Protein AF-A0A503WZD2-F1 (afdb_monomer)

Nearest PDB structures (foldseek):
  7dwm-assembly1_B  TM=3.932E-01  e=2.940E-08  Hapunavirus VP882
  1je8-assembly2_E  TM=9.373E-01  e=2.896E-03  Escherichia coli
  3p7n-assembly2_B  TM=3.553E-01  e=4.711E-08  Erythrobacter litoralis HTCC2594
  1zlj-assembly2_C  TM=8.946E-01  e=1.124E-02  Mycobacterium tuberculosis
  5hev-assembly1_A  TM=8.074E-01  e=4.923E-03  Enterococcus faecium SD3B-2

Radius of gyration: 29.2 Å; Cα contacts (8 Å, |Δi|>4): 354; chains: 1; bounding box: 70×40×90 Å

Solvent-accessible surface area (backbone atoms only — not comparable to full-atom values): 14811 Å² total; per-residue (Å²): 96,78,93,73,46,42,73,47,74,51,73,46,83,47,44,77,63,98,87,50,76,40,71,49,77,51,72,38,46,68,92,50,83,78,89,46,71,70,57,50,51,53,47,62,67,45,48,64,56,54,25,49,50,53,52,51,51,48,54,51,50,53,34,50,53,50,29,52,53,51,50,53,56,48,47,70,39,81,52,18,36,35,31,18,30,71,86,36,35,61,77,45,59,27,61,47,29,47,52,24,38,75,70,54,42,52,32,28,67,60,95,56,21,68,41,56,89,45,49,75,53,84,65,48,64,58,52,41,43,48,50,27,54,64,50,84,79,77,68,69,80,61,49,49,76,42,66,35,36,35,93,90,62,52,52,28,41,32,37,36,30,49,59,77,58,85,80,78,40,72,56,49,67,85,66,50,30,32,38,37,38,40,41,57,68,78,53,77,82,76,55,62,83,53,54,62,30,67,77,40,68,45,50,79,68,35,46,55,52,50,54,42,48,58,73,65,51,49,62,69,52,48,12,60,77,69,74,49,54,53,67,58,47,51,55,38,50,52,51,46,24,64,53,67,76,40,89,46,73,69,46,52,42,48,51,56,53,68,72,67,51,90,113

Secondary structure (DSSP, 8-state):
-GGGTEEEEEEEEEEESSS-EEEEEEEEETTSPPP-HHHHHHHHHHHHHHHHHHHHHHHHHHHHHHHHHHHHHHHT-SSEEEEE-TTSBEEEE-HHHHHHHHHTSS-EEETTEEE-TTBSSTTHHHHHHHHHHH-SSSS-S-PEEEEEE-TT--EEEEEEEE---TTT-TTS-TT--EEEEEEESSS-----TTHHHHHS---HHHHHHHHHHHTT--HHHHHHHHTS-HHHHHHHHHHHHHHHT--SHHHHHHHHHHHHS--

pLDDT: mean 78.03, std 13.63, range [36.12, 95.81]

Foldseek 3Di:
DVVVQFDDKDKAFQDDDPPDTDIDMDTDGPVDDYDDVVNVVVCVVCNVVSSVVVVVVVLVVVLVVVLVVVLVVQLPDLWWKFFAFLVQATPDTHPNVVVCQVVPWCWHADVRGIDGPFFPDPCVVNVQSNVLLPCQDPPPQFFDWGWGATPVGFIKIKGKHFPYDPPVCSNPDSSGGIMIIMDTPLPQLPPVLCPCCVQLVQDPVLSLLLSVLLNVDDLVVSCVVVVHDSVVSVVSVVSNCVSVVHDDSVVSNVVSVVVSDDD

Sequence (263 aa):
MRPLGLVDQVGILLARDRTMVGNLGLGRHESAPPLTERDMDGLRLLAPHLRRAVTISRILEGTAAAAATFEAALDATRSAVVLLTQDMTILHANAAARTMLSNGDPISSVRGKLALPRELVPNRLQAAVQAAARAEQELGRRGIGIAAKSRDGTALAIQVMPLENRSLRGGLDRRAVVAVFIGDVAAPLEMPADAMRLLYELTPAEQRVFELVVGGEKTADIARTLGVAPSTVRSHLLKVFEKTGRHTRGDLVKLSREITLPG

Structure (mmCIF, N/CA/C/O backbone):
data_AF-A0A503WZD2-F1
#
_entry.id   AF-A0A503WZD2-F1
#
loop_
_atom_site.group_PDB
_atom_site.id
_atom_site.type_symbol
_atom_site.label_atom_id
_atom_site.label_alt_id
_atom_site.label_comp_id
_atom_site.label_asym_id
_atom_site.label_entity_id
_atom_site.label_seq_id
_atom_site.pdbx_PDB_ins_code
_atom_site.Cartn_x
_atom_site.Cartn_y
_atom_site.Cartn_z
_atom_site.occupancy
_atom_site.B_iso_or_equiv
_atom_site.auth_seq_id
_atom_site.auth_comp_id
_atom_site.auth_asym_id
_atom_site.auth_atom_id
_atom_site.pdbx_PDB_model_num
ATOM 1 N N . MET A 1 1 ? 43.606 -7.359 -30.676 1.00 51.09 1 MET A N 1
ATOM 2 C CA . MET A 1 1 ? 42.887 -8.038 -31.779 1.00 51.09 1 MET A CA 1
ATOM 3 C C . MET A 1 1 ? 43.668 -9.199 -32.396 1.00 51.09 1 MET A C 1
ATOM 5 O O . MET A 1 1 ? 43.057 -10.233 -32.605 1.00 51.09 1 MET A O 1
ATOM 9 N N . ARG A 1 2 ? 44.997 -9.113 -32.583 1.00 46.56 2 ARG A N 1
ATOM 10 C CA . ARG A 1 2 ? 45.819 -10.248 -33.066 1.00 46.56 2 ARG A CA 1
ATOM 11 C C . ARG A 1 2 ? 45.771 -11.567 -32.258 1.00 46.56 2 ARG A C 1
ATOM 13 O O . ARG A 1 2 ? 45.942 -12.598 -32.887 1.00 46.56 2 ARG A O 1
ATOM 20 N N . PRO A 1 3 ? 45.492 -11.605 -30.937 1.00 61.75 3 PRO A N 1
ATOM 21 C CA . PRO A 1 3 ? 45.384 -12.884 -30.220 1.00 61.75 3 PRO A CA 1
ATOM 22 C C . PRO A 1 3 ? 44.117 -13.699 -30.542 1.00 61.75 3 PRO A C 1
ATOM 24 O O . PRO A 1 3 ? 44.030 -14.848 -30.136 1.00 61.75 3 PRO A O 1
ATOM 27 N N . LEU A 1 4 ? 43.125 -13.104 -31.223 1.00 68.62 4 LEU A N 1
ATOM 28 C CA . LEU A 1 4 ? 41.811 -13.709 -31.510 1.00 68.62 4 LEU A CA 1
ATOM 29 C C . LEU A 1 4 ? 41.576 -13.954 -33.015 1.00 68.62 4 LEU A C 1
ATOM 31 O O . LEU A 1 4 ? 40.455 -14.264 -33.407 1.00 68.62 4 LEU A O 1
ATOM 35 N N . GLY A 1 5 ? 42.591 -13.738 -33.863 1.00 79.12 5 GLY A N 1
ATOM 36 C CA . GLY A 1 5 ? 42.473 -13.883 -35.322 1.00 79.12 5 GLY A CA 1
ATOM 37 C C . GLY A 1 5 ? 41.518 -12.887 -35.997 1.00 79.12 5 GLY A C 1
ATOM 38 O O . GLY A 1 5 ? 41.128 -13.099 -37.138 1.00 79.12 5 GLY A O 1
ATOM 39 N N . LEU A 1 6 ? 41.096 -11.812 -35.315 1.00 79.44 6 LEU A N 1
ATOM 40 C CA . LEU A 1 6 ? 40.186 -10.800 -35.868 1.00 79.44 6 LEU A CA 1
ATOM 41 C C . LEU A 1 6 ? 40.955 -9.762 -36.699 1.00 79.44 6 LEU A C 1
ATOM 43 O O . LEU A 1 6 ? 41.838 -9.087 -36.159 1.00 79.44 6 LEU A O 1
ATOM 47 N N . VAL A 1 7 ? 40.597 -9.624 -37.979 1.00 81.81 7 VAL A N 1
ATOM 48 C CA . VAL A 1 7 ? 41.272 -8.738 -38.952 1.00 81.81 7 VAL A CA 1
ATOM 49 C C . VAL A 1 7 ? 40.452 -7.513 -39.338 1.00 81.81 7 VAL A C 1
ATOM 51 O O . VAL A 1 7 ? 41.045 -6.466 -39.564 1.00 81.81 7 VAL A O 1
ATOM 54 N N . ASP A 1 8 ? 39.120 -7.613 -39.309 1.00 79.94 8 ASP A N 1
ATOM 55 C CA . ASP A 1 8 ? 38.197 -6.499 -39.557 1.00 79.94 8 ASP A CA 1
ATOM 56 C C . ASP A 1 8 ? 37.117 -6.431 -38.475 1.00 79.94 8 ASP A C 1
ATOM 58 O O . ASP A 1 8 ? 36.720 -7.450 -37.902 1.00 79.94 8 ASP A O 1
ATOM 62 N N . GLN A 1 9 ? 36.598 -5.233 -38.205 1.00 84.00 9 GLN A N 1
ATOM 63 C CA . GLN A 1 9 ? 35.501 -5.034 -37.261 1.00 84.00 9 GLN A CA 1
ATOM 64 C C . GLN A 1 9 ? 34.588 -3.890 -37.699 1.00 84.00 9 GLN A C 1
ATOM 66 O O . GLN A 1 9 ? 35.050 -2.838 -38.136 1.00 84.00 9 GLN A O 1
ATOM 71 N N . VAL A 1 10 ? 33.286 -4.067 -37.489 1.00 82.62 10 VAL A N 1
ATOM 72 C CA . VAL A 1 10 ? 32.280 -3.008 -37.601 1.00 82.62 10 VAL A CA 1
ATOM 73 C C . VAL A 1 10 ? 31.519 -2.872 -36.288 1.00 82.62 10 VAL A C 1
ATOM 75 O O . VAL A 1 10 ? 31.215 -3.858 -35.616 1.00 82.62 10 VAL A O 1
ATOM 78 N N . GLY A 1 11 ? 31.233 -1.631 -35.902 1.00 80.44 11 GLY A N 1
ATOM 79 C CA . GLY A 1 11 ? 30.502 -1.303 -34.685 1.00 80.44 11 GLY A CA 1
ATOM 80 C C . GLY A 1 11 ? 29.232 -0.522 -34.990 1.00 80.44 11 GLY A C 1
ATOM 81 O O . GLY A 1 11 ? 29.266 0.472 -35.713 1.00 80.44 11 GLY A O 1
ATOM 82 N N . ILE A 1 12 ? 28.116 -0.929 -34.391 1.00 80.62 12 ILE A N 1
ATOM 83 C CA . ILE A 1 12 ? 26.873 -0.161 -34.386 1.00 80.62 12 ILE A CA 1
ATOM 84 C C . ILE A 1 12 ? 26.675 0.400 -32.983 1.00 80.62 12 ILE A C 1
ATOM 86 O O . ILE A 1 12 ? 26.510 -0.344 -32.016 1.00 80.62 12 ILE A O 1
ATOM 90 N N . LEU A 1 13 ? 26.645 1.727 -32.864 1.00 78.75 13 LEU A N 1
ATOM 91 C CA . LEU A 1 13 ? 26.201 2.371 -31.632 1.00 78.75 13 LEU A CA 1
ATOM 92 C C . LEU A 1 13 ? 24.684 2.182 -31.495 1.00 78.75 13 LEU A C 1
ATOM 94 O O . LEU A 1 13 ? 23.920 2.695 -32.323 1.00 78.75 13 LEU A O 1
ATOM 98 N N . LEU A 1 14 ? 24.265 1.443 -30.467 1.00 77.81 14 LEU A N 1
ATOM 99 C CA . LEU A 1 14 ? 22.866 1.102 -30.202 1.00 77.81 14 LEU A CA 1
ATOM 100 C C . LEU A 1 14 ? 22.216 2.053 -29.196 1.00 77.81 14 LEU A C 1
ATOM 102 O O . LEU A 1 14 ? 21.049 2.396 -29.355 1.00 77.81 14 LEU A O 1
ATOM 106 N N . ALA A 1 15 ? 22.968 2.511 -28.194 1.00 70.88 15 ALA A N 1
ATOM 107 C CA . ALA A 1 15 ? 22.494 3.484 -27.216 1.00 70.88 15 ALA A CA 1
ATOM 108 C C . ALA A 1 15 ? 23.652 4.314 -26.647 1.00 70.88 15 ALA A C 1
ATOM 110 O O . ALA A 1 15 ? 24.753 3.803 -26.452 1.00 70.88 15 ALA A O 1
ATOM 111 N N . ARG A 1 16 ? 23.392 5.589 -26.352 1.00 76.69 16 ARG A N 1
ATOM 112 C CA . ARG A 1 16 ? 24.299 6.466 -25.606 1.00 76.69 16 ARG A CA 1
ATOM 113 C C . ARG A 1 16 ? 23.485 7.500 -24.844 1.00 76.69 16 ARG A C 1
ATOM 115 O O . ARG A 1 16 ? 22.767 8.281 -25.460 1.00 76.69 16 ARG A O 1
ATOM 122 N N . ASP A 1 17 ? 23.637 7.530 -23.533 1.00 70.62 17 ASP A N 1
ATOM 123 C CA . ASP A 1 17 ? 23.080 8.567 -22.666 1.00 70.62 17 ASP A CA 1
ATOM 124 C C . ASP A 1 17 ? 24.020 8.840 -21.481 1.00 70.62 17 ASP A C 1
ATOM 126 O O . ASP A 1 17 ? 25.201 8.489 -21.520 1.00 70.62 17 ASP A O 1
ATOM 130 N N . ARG A 1 18 ? 23.514 9.530 -20.450 1.00 65.38 18 ARG A N 1
ATOM 131 C CA . ARG A 1 18 ? 24.287 9.900 -19.258 1.00 65.38 18 ARG A CA 1
ATOM 132 C C . ARG A 1 18 ? 24.664 8.709 -18.370 1.00 65.38 18 ARG A C 1
ATOM 134 O O . ARG A 1 18 ? 25.567 8.868 -17.558 1.00 65.38 18 ARG A O 1
ATOM 141 N N . THR A 1 19 ? 23.991 7.565 -18.485 1.00 61.78 19 THR A N 1
ATOM 142 C CA . THR A 1 19 ? 24.161 6.409 -17.592 1.00 61.78 19 THR A CA 1
ATOM 143 C C . THR A 1 19 ? 24.647 5.145 -18.305 1.00 61.78 19 THR A C 1
ATOM 145 O O . THR A 1 19 ? 25.145 4.246 -17.632 1.00 61.78 19 THR A O 1
ATOM 148 N N . MET A 1 20 ? 24.562 5.053 -19.641 1.00 64.12 20 MET A N 1
ATOM 149 C CA . MET A 1 20 ? 25.015 3.877 -20.395 1.00 64.12 20 MET A CA 1
ATOM 150 C C . MET A 1 20 ? 25.444 4.183 -21.840 1.00 64.12 20 MET A C 1
ATOM 152 O O . MET A 1 20 ? 24.857 5.014 -22.538 1.00 64.12 20 MET A O 1
ATOM 156 N N . VAL A 1 21 ? 26.426 3.415 -22.327 1.00 77.06 21 VAL A N 1
ATOM 157 C CA . VAL A 1 21 ? 26.767 3.290 -23.752 1.00 77.06 21 VAL A CA 1
ATOM 158 C C . VAL A 1 21 ? 26.657 1.822 -24.162 1.00 77.06 21 VAL A C 1
ATOM 160 O O . VAL A 1 21 ? 27.357 0.976 -23.617 1.00 77.06 21 VAL A O 1
ATOM 163 N N . GLY A 1 22 ? 25.786 1.522 -25.125 1.00 73.00 22 GLY A N 1
ATOM 164 C CA . GLY A 1 22 ? 25.608 0.185 -25.692 1.00 73.00 22 GLY A CA 1
ATOM 165 C C . GLY A 1 22 ? 26.080 0.143 -27.142 1.00 73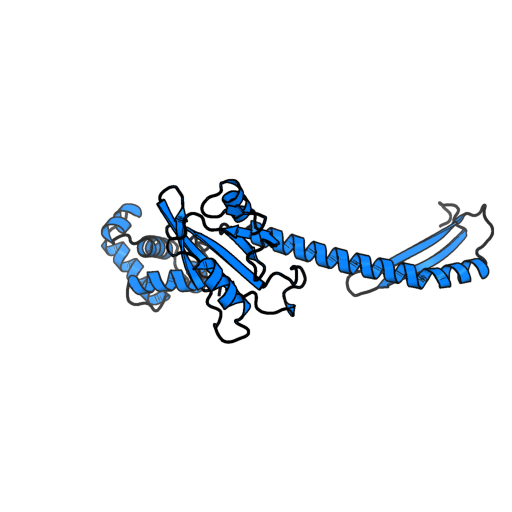.00 22 GLY A C 1
ATOM 166 O O . GLY A 1 22 ? 25.597 0.921 -27.970 1.00 73.00 22 GLY A O 1
ATOM 167 N N . ASN A 1 23 ? 27.001 -0.767 -27.461 1.00 83.31 23 ASN A N 1
ATOM 168 C CA . ASN A 1 23 ? 27.453 -1.025 -28.828 1.00 83.31 23 ASN A CA 1
ATOM 169 C C . ASN A 1 23 ? 27.237 -2.496 -29.202 1.00 83.31 23 ASN A C 1
ATOM 171 O O . ASN A 1 23 ? 27.278 -3.370 -28.339 1.00 83.31 23 ASN A O 1
ATOM 175 N N . LEU A 1 24 ? 27.032 -2.747 -30.493 1.00 80.38 24 LEU A N 1
ATOM 176 C CA . LEU A 1 24 ? 27.158 -4.070 -31.088 1.00 80.38 24 LEU A CA 1
ATOM 177 C C . LEU A 1 24 ? 28.395 -4.075 -31.979 1.00 80.38 24 LEU A C 1
ATOM 179 O O . LEU A 1 24 ? 28.430 -3.369 -32.987 1.00 80.38 24 LEU A O 1
ATOM 183 N N . GLY A 1 25 ? 29.393 -4.866 -31.599 1.00 82.75 25 GLY A N 1
ATOM 184 C CA . GLY A 1 25 ? 30.590 -5.109 -32.393 1.00 82.75 25 GLY A CA 1
ATOM 185 C C . GLY A 1 25 ? 30.486 -6.434 -33.137 1.00 82.75 25 GLY A C 1
ATOM 186 O O . GLY A 1 25 ? 30.235 -7.469 -32.526 1.00 82.75 25 GLY A O 1
ATOM 187 N N . LEU A 1 26 ? 30.720 -6.409 -34.444 1.00 82.50 26 LEU A N 1
ATOM 188 C CA . LEU A 1 26 ? 30.846 -7.598 -35.277 1.00 82.50 26 LEU A CA 1
ATOM 189 C C . LEU A 1 26 ? 32.285 -7.661 -35.783 1.00 82.50 26 LEU A C 1
ATOM 191 O O . LEU A 1 26 ? 32.740 -6.749 -36.471 1.00 82.50 26 LEU A O 1
ATOM 195 N N . GLY A 1 27 ? 33.007 -8.711 -35.396 1.00 82.69 27 GLY A N 1
ATOM 196 C CA . GLY A 1 27 ? 34.386 -8.957 -35.813 1.00 82.69 27 GLY A CA 1
ATOM 197 C C . GLY A 1 27 ? 34.463 -10.040 -36.886 1.00 82.69 27 GLY A C 1
ATOM 198 O O . GLY A 1 27 ? 33.710 -11.013 -36.849 1.00 82.69 27 GLY A O 1
ATOM 199 N N . ARG A 1 28 ? 35.388 -9.881 -37.831 1.00 86.62 28 ARG A N 1
ATOM 200 C CA . ARG A 1 28 ? 35.683 -10.839 -38.897 1.00 86.62 28 ARG A CA 1
ATOM 201 C C . ARG A 1 28 ? 37.012 -11.534 -38.621 1.00 86.62 28 ARG A C 1
ATOM 203 O O . ARG A 1 28 ? 38.006 -10.870 -38.335 1.00 86.62 28 ARG A O 1
ATOM 210 N N . HIS A 1 2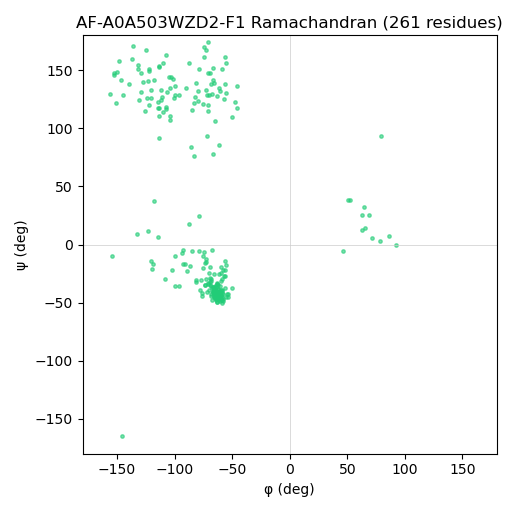9 ? 37.020 -12.860 -38.710 1.00 87.62 29 HIS A N 1
ATOM 211 C CA . HIS A 1 29 ? 38.226 -13.672 -38.556 1.00 87.62 29 HIS A CA 1
ATOM 212 C C . HIS A 1 29 ? 39.075 -13.664 -39.841 1.00 87.62 29 HIS A C 1
ATOM 214 O O . HIS A 1 29 ? 38.520 -13.565 -40.932 1.00 87.62 29 HIS A O 1
ATOM 220 N N . GLU A 1 30 ? 40.393 -13.825 -39.721 1.00 84.19 30 GLU A N 1
ATOM 221 C CA . GLU A 1 30 ? 41.377 -13.821 -40.821 1.00 84.19 30 GLU A CA 1
ATOM 222 C C . GLU A 1 30 ? 41.131 -14.877 -41.904 1.00 84.19 30 GLU A C 1
ATOM 224 O O . GLU A 1 30 ? 41.565 -14.724 -43.041 1.00 84.19 30 GLU A O 1
ATOM 229 N N . SER A 1 31 ? 40.397 -15.937 -41.567 1.00 87.38 31 SER A N 1
ATOM 230 C CA . SER A 1 31 ? 40.002 -16.991 -42.507 1.00 87.38 31 SER A CA 1
ATOM 231 C C . SER A 1 31 ? 38.822 -16.612 -43.410 1.00 87.38 31 SER A C 1
ATOM 233 O O . SER A 1 31 ? 38.456 -17.395 -44.286 1.00 87.38 31 SER A O 1
ATOM 235 N N . ALA A 1 32 ? 38.198 -15.449 -43.201 1.00 83.44 32 ALA A N 1
ATOM 236 C CA . ALA A 1 32 ? 37.059 -14.977 -43.977 1.00 83.44 32 ALA A CA 1
ATOM 237 C C . ALA A 1 32 ? 37.422 -13.727 -44.803 1.00 83.44 32 ALA A C 1
ATOM 239 O O . ALA A 1 32 ? 38.291 -12.957 -44.395 1.00 83.44 32 ALA A O 1
ATOM 240 N N . PRO A 1 33 ? 36.737 -13.479 -45.939 1.00 82.69 33 PRO A N 1
ATOM 241 C CA . PRO A 1 33 ? 36.969 -12.276 -46.733 1.00 82.69 33 PRO A CA 1
ATOM 242 C C . PRO A 1 33 ? 36.729 -10.988 -45.928 1.00 82.69 33 PRO A C 1
ATOM 244 O O . PRO A 1 33 ? 35.855 -11.006 -45.040 1.00 82.69 33 PRO A O 1
ATOM 247 N N . PRO A 1 34 ? 37.439 -9.891 -46.274 1.00 83.38 34 PRO A N 1
ATOM 248 C CA . PRO A 1 34 ? 37.236 -8.575 -45.678 1.00 83.38 34 PRO A CA 1
ATOM 249 C C . PRO A 1 34 ? 35.792 -8.087 -45.784 1.00 83.38 34 PRO A C 1
ATOM 251 O O . PRO A 1 34 ? 35.050 -8.503 -46.679 1.00 83.38 34 PRO A O 1
ATOM 254 N N . LEU A 1 35 ? 35.404 -7.182 -44.885 1.00 83.56 35 LEU A N 1
ATOM 255 C CA . LEU A 1 35 ? 34.084 -6.544 -44.941 1.00 83.56 35 LEU A CA 1
ATOM 256 C C . LEU A 1 35 ? 33.914 -5.746 -46.241 1.00 83.56 35 LEU A C 1
ATOM 258 O O . LEU A 1 35 ? 34.793 -4.984 -46.641 1.00 83.56 35 LEU A O 1
ATOM 262 N N . THR A 1 36 ? 32.756 -5.897 -46.884 1.00 87.75 36 THR A N 1
ATOM 263 C CA . THR A 1 36 ? 32.424 -5.213 -48.142 1.00 87.75 36 THR A CA 1
ATOM 264 C C . THR A 1 36 ? 31.386 -4.106 -47.933 1.00 87.75 36 THR A C 1
ATOM 266 O O . THR A 1 36 ? 30.653 -4.102 -46.945 1.00 87.75 36 THR A O 1
ATOM 269 N N . GLU A 1 37 ? 31.243 -3.184 -48.893 1.00 84.56 37 GLU A N 1
ATOM 270 C CA . GLU A 1 37 ? 30.167 -2.171 -48.853 1.00 84.56 37 GLU A CA 1
ATOM 271 C C . GLU A 1 37 ? 28.766 -2.797 -48.833 1.00 84.56 37 GLU A C 1
ATOM 273 O O . GLU A 1 37 ? 27.866 -2.279 -48.179 1.00 84.56 37 GLU A O 1
ATOM 278 N N . ARG A 1 38 ? 28.581 -3.967 -49.458 1.00 84.12 38 ARG A N 1
ATOM 279 C CA . ARG A 1 38 ? 27.307 -4.696 -49.402 1.00 84.12 38 ARG A CA 1
ATOM 280 C C . ARG A 1 38 ? 26.973 -5.159 -47.980 1.00 84.12 38 ARG A C 1
ATOM 282 O O . ARG A 1 38 ? 25.806 -5.128 -47.588 1.00 84.12 38 ARG A O 1
ATOM 289 N N . ASP A 1 39 ? 27.982 -5.562 -47.206 1.00 82.62 39 ASP A N 1
ATOM 290 C CA . ASP A 1 39 ? 27.813 -5.899 -45.788 1.00 82.62 39 ASP A CA 1
ATOM 291 C C . ASP A 1 39 ? 27.449 -4.646 -44.979 1.00 82.62 39 ASP A C 1
ATOM 293 O O . ASP A 1 39 ? 26.545 -4.680 -44.141 1.00 82.62 39 ASP A O 1
ATOM 297 N N . MET A 1 40 ? 28.096 -3.515 -45.280 1.00 81.56 40 MET A N 1
ATOM 298 C CA . MET A 1 40 ? 27.800 -2.226 -44.652 1.00 81.56 40 MET A CA 1
ATOM 299 C C . MET A 1 40 ? 26.377 -1.745 -44.953 1.00 81.56 40 MET A C 1
ATOM 301 O O . MET A 1 40 ? 25.698 -1.270 -44.043 1.00 81.56 40 MET A O 1
ATOM 305 N N . ASP A 1 41 ? 25.884 -1.919 -46.178 1.00 80.31 41 ASP A N 1
ATOM 306 C CA . ASP A 1 41 ? 24.512 -1.572 -46.562 1.00 80.31 41 ASP A CA 1
ATOM 307 C C . ASP A 1 41 ? 23.472 -2.430 -45.840 1.00 80.31 41 ASP A C 1
ATOM 309 O O . ASP A 1 41 ? 22.481 -1.901 -45.328 1.00 80.31 41 ASP A O 1
ATOM 313 N N . GLY A 1 42 ? 23.728 -3.734 -45.698 1.00 75.81 42 GLY A N 1
ATOM 314 C CA . GLY A 1 42 ? 22.891 -4.614 -44.881 1.00 75.81 42 GLY A CA 1
ATOM 315 C C . GLY A 1 42 ? 22.838 -4.168 -43.415 1.00 75.81 42 GLY A C 1
ATOM 316 O O . GLY A 1 42 ? 21.762 -4.087 -42.818 1.00 75.81 42 GLY A O 1
ATOM 317 N N . LEU A 1 43 ? 23.985 -3.800 -42.837 1.00 78.88 43 LEU A N 1
ATOM 318 C CA . LEU A 1 43 ? 24.064 -3.303 -41.461 1.00 78.88 43 LEU A CA 1
ATOM 319 C C . LEU A 1 43 ? 23.385 -1.940 -41.285 1.00 78.88 43 LEU A C 1
ATOM 321 O O . LEU A 1 43 ? 22.718 -1.727 -40.272 1.00 78.88 43 LEU A O 1
ATOM 325 N N . ARG A 1 44 ? 23.493 -1.035 -42.268 1.00 76.31 44 ARG A N 1
ATOM 326 C CA . ARG A 1 44 ? 22.776 0.254 -42.292 1.00 76.31 44 ARG A CA 1
ATOM 327 C C . ARG A 1 44 ? 21.261 0.049 -42.286 1.00 76.31 44 ARG A C 1
ATOM 329 O O . ARG A 1 44 ? 20.557 0.804 -41.619 1.00 76.31 44 ARG A O 1
ATOM 336 N N . LEU A 1 45 ? 20.775 -0.993 -42.960 1.00 73.94 45 LEU A N 1
ATOM 337 C CA . LEU A 1 45 ? 19.359 -1.371 -42.996 1.00 73.94 45 LEU A CA 1
ATOM 338 C C . LEU A 1 45 ? 18.871 -1.934 -41.651 1.00 73.94 45 LEU A C 1
ATOM 340 O O . LEU A 1 45 ? 17.772 -1.616 -41.201 1.00 73.94 45 LEU A O 1
ATOM 344 N N . LEU A 1 46 ? 19.700 -2.730 -40.970 1.00 78.56 46 LEU A N 1
ATOM 345 C CA . LEU A 1 46 ? 19.355 -3.347 -39.683 1.00 78.56 46 LEU A CA 1
ATOM 346 C C . LEU A 1 46 ? 19.526 -2.404 -38.481 1.00 78.56 46 LEU A C 1
ATOM 348 O O . LEU A 1 46 ? 18.787 -2.514 -37.498 1.00 78.56 46 LEU A O 1
ATOM 352 N N . ALA A 1 47 ? 20.472 -1.463 -38.539 1.00 74.06 47 ALA A N 1
ATOM 353 C CA . ALA A 1 47 ? 20.827 -0.592 -37.419 1.00 74.06 47 ALA A CA 1
ATOM 354 C C . ALA A 1 47 ? 19.634 0.172 -36.794 1.00 74.06 47 ALA A C 1
ATOM 356 O O . ALA A 1 47 ? 19.550 0.205 -35.562 1.00 74.06 47 ALA A O 1
ATO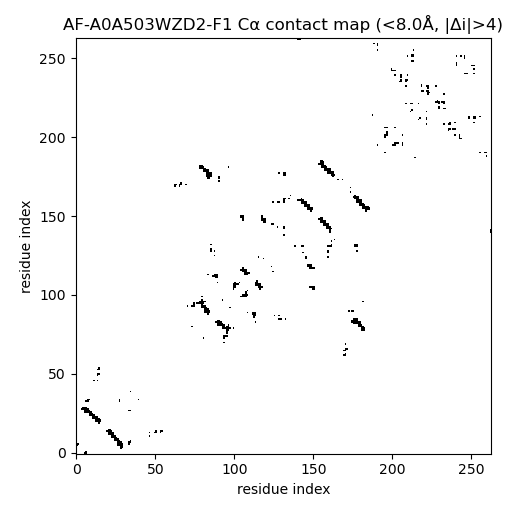M 357 N N . PRO A 1 48 ? 18.681 0.750 -37.558 1.00 72.75 48 PRO A N 1
ATOM 358 C CA . PRO A 1 48 ? 17.506 1.414 -36.990 1.00 72.75 48 PRO A CA 1
ATOM 359 C C . PRO A 1 48 ? 16.611 0.468 -36.183 1.00 72.75 48 PRO A C 1
ATOM 361 O O . PRO A 1 48 ? 16.100 0.844 -35.127 1.00 72.75 48 PRO A O 1
ATOM 364 N N . HIS A 1 49 ? 16.441 -0.773 -36.644 1.00 78.62 49 HIS A N 1
ATOM 365 C CA . HIS A 1 49 ? 15.614 -1.769 -35.965 1.00 78.62 49 HIS A CA 1
ATOM 366 C C . HIS A 1 49 ? 16.272 -2.266 -34.676 1.00 78.62 49 HIS A C 1
ATOM 368 O O . HIS A 1 49 ? 15.594 -2.365 -33.655 1.00 78.62 49 HIS A O 1
ATOM 374 N N . LEU A 1 50 ? 17.591 -2.494 -34.698 1.00 77.38 50 LEU A N 1
ATOM 375 C CA . LEU A 1 50 ? 18.365 -2.870 -33.512 1.00 77.38 50 LEU A CA 1
ATOM 376 C C . LEU A 1 50 ? 18.343 -1.763 -32.450 1.00 77.38 50 LEU A C 1
ATOM 378 O O . LEU A 1 50 ? 18.102 -2.040 -31.278 1.00 77.38 50 LEU A O 1
ATOM 382 N N . ARG A 1 51 ? 18.506 -0.497 -32.858 1.00 76.31 51 ARG A N 1
ATOM 383 C CA . ARG A 1 51 ? 18.361 0.664 -31.961 1.00 76.31 51 ARG A CA 1
ATOM 384 C C . ARG A 1 51 ? 16.973 0.719 -31.337 1.00 76.31 51 ARG A C 1
ATOM 386 O O . ARG A 1 51 ? 16.860 0.848 -30.124 1.00 76.31 51 ARG A O 1
ATOM 393 N N . ARG A 1 52 ? 15.920 0.560 -32.147 1.00 73.06 52 ARG A N 1
ATOM 394 C CA . ARG A 1 52 ? 14.534 0.556 -31.660 1.00 73.06 52 ARG A CA 1
ATOM 395 C C . ARG A 1 52 ? 14.279 -0.577 -30.667 1.00 73.06 52 ARG A C 1
ATOM 397 O O . ARG A 1 52 ? 13.638 -0.334 -29.652 1.00 73.06 52 ARG A O 1
ATOM 404 N N . ALA A 1 53 ? 14.790 -1.780 -30.934 1.00 72.94 53 ALA A N 1
ATOM 405 C CA . ALA A 1 53 ? 14.681 -2.910 -30.014 1.00 72.94 53 ALA A CA 1
ATOM 406 C C . ALA A 1 53 ? 15.351 -2.596 -28.668 1.00 72.94 53 ALA A C 1
ATOM 408 O O . ALA A 1 53 ? 14.702 -2.717 -27.636 1.00 72.94 53 ALA A O 1
ATOM 409 N N . VAL A 1 54 ? 16.591 -2.087 -28.678 1.00 75.06 54 VAL A N 1
ATOM 410 C CA . VAL A 1 54 ? 17.298 -1.672 -27.453 1.00 75.06 54 VAL A CA 1
ATOM 411 C C . VAL A 1 54 ? 16.534 -0.575 -26.708 1.00 75.06 54 VAL A C 1
ATOM 413 O O . VAL A 1 54 ? 16.388 -0.653 -25.493 1.00 75.06 54 VAL A O 1
ATOM 416 N N . THR A 1 55 ? 15.997 0.431 -27.403 1.00 71.88 55 THR A N 1
ATOM 417 C CA . THR A 1 55 ? 15.180 1.479 -26.770 1.00 71.88 55 THR A CA 1
ATOM 418 C C . THR A 1 55 ? 13.919 0.912 -26.118 1.00 71.88 55 THR A C 1
ATOM 420 O O . THR A 1 55 ? 13.634 1.256 -24.974 1.00 71.88 55 THR A O 1
ATOM 423 N N . ILE A 1 56 ? 13.179 0.037 -26.806 1.00 74.31 56 ILE A N 1
ATOM 424 C CA . ILE A 1 56 ? 11.964 -0.586 -26.261 1.00 74.31 56 ILE A CA 1
ATOM 425 C C . ILE A 1 56 ? 12.306 -1.453 -25.049 1.00 74.31 56 ILE A C 1
ATOM 427 O O . ILE A 1 56 ? 11.685 -1.272 -24.005 1.00 74.31 56 ILE A O 1
ATOM 431 N N . SER A 1 57 ? 13.308 -2.333 -25.151 1.00 73.44 57 SER A N 1
ATOM 432 C CA . SER A 1 57 ? 13.745 -3.174 -24.030 1.00 73.44 57 SER A CA 1
ATOM 433 C C . SER A 1 57 ? 14.093 -2.334 -22.810 1.00 73.44 57 SER A C 1
ATOM 435 O O . SER A 1 57 ? 13.638 -2.633 -21.717 1.00 73.44 57 SER A O 1
ATOM 437 N N . ARG A 1 58 ? 14.797 -1.216 -22.999 1.00 72.06 58 ARG A N 1
ATOM 438 C CA . ARG A 1 58 ? 15.153 -0.310 -21.902 1.00 72.06 58 ARG A CA 1
ATOM 439 C C . ARG A 1 58 ? 13.958 0.382 -21.265 1.00 72.06 58 ARG A C 1
ATOM 441 O O . ARG A 1 58 ? 13.931 0.553 -20.050 1.00 72.06 58 ARG A O 1
ATOM 448 N N . ILE A 1 59 ? 12.991 0.810 -22.074 1.00 68.94 59 ILE A N 1
ATOM 449 C CA . ILE A 1 59 ? 11.743 1.374 -21.552 1.00 68.94 59 ILE A CA 1
ATOM 450 C C . ILE A 1 59 ? 11.036 0.312 -20.702 1.00 68.94 59 ILE A C 1
ATOM 452 O O . ILE A 1 59 ? 10.645 0.608 -19.576 1.00 68.94 59 ILE A O 1
ATOM 456 N N . LEU A 1 60 ? 10.941 -0.925 -21.200 1.00 71.50 60 LEU A N 1
ATOM 457 C CA . LEU A 1 60 ? 10.309 -2.038 -20.490 1.00 71.50 60 LEU A CA 1
ATOM 458 C C . LEU A 1 60 ? 11.049 -2.399 -19.192 1.00 71.50 60 LEU A C 1
ATOM 460 O O . LEU A 1 60 ? 10.418 -2.484 -18.141 1.00 71.50 60 LEU A O 1
ATOM 464 N N . GLU A 1 61 ? 12.374 -2.535 -19.229 1.00 73.44 61 GLU A N 1
ATOM 465 C CA . GLU A 1 61 ? 13.222 -2.795 -18.057 1.00 73.44 61 GLU A CA 1
ATOM 466 C C . GLU A 1 61 ? 13.085 -1.693 -17.004 1.00 73.44 61 GLU A C 1
ATOM 468 O O . GLU A 1 61 ? 12.889 -1.986 -15.826 1.00 73.44 61 GLU A O 1
ATOM 473 N N . GLY A 1 62 ? 13.118 -0.423 -17.421 1.00 68.50 62 GLY A N 1
ATOM 474 C CA . GLY A 1 62 ? 12.920 0.714 -16.525 1.00 68.50 62 GLY A CA 1
ATOM 475 C C . GLY A 1 62 ? 11.543 0.694 -15.857 1.00 68.50 62 GLY A C 1
ATOM 476 O O . GLY A 1 62 ? 11.445 0.887 -14.645 1.00 68.50 62 GLY A O 1
ATOM 477 N N . THR A 1 63 ? 10.481 0.401 -16.618 1.00 67.94 63 THR A N 1
ATOM 478 C CA . THR A 1 63 ? 9.129 0.260 -16.053 1.00 67.94 63 THR A CA 1
ATOM 479 C C . THR A 1 63 ? 9.012 -0.928 -15.100 1.00 67.94 63 THR A C 1
ATOM 481 O O . THR A 1 63 ? 8.393 -0.794 -14.046 1.00 67.94 63 THR A O 1
ATOM 484 N N . ALA A 1 64 ? 9.646 -2.062 -15.413 1.00 70.44 64 ALA A N 1
ATOM 485 C CA . ALA A 1 64 ? 9.632 -3.252 -14.570 1.00 70.44 64 ALA A CA 1
ATOM 486 C C . ALA A 1 64 ? 10.402 -3.035 -13.258 1.00 70.44 64 ALA A C 1
ATOM 488 O O . ALA A 1 64 ? 9.905 -3.389 -12.193 1.00 70.44 64 ALA A O 1
ATOM 489 N N . ALA A 1 65 ? 11.573 -2.392 -13.307 1.00 68.00 65 ALA A N 1
ATOM 490 C CA . ALA A 1 65 ? 12.354 -2.055 -12.117 1.00 68.00 65 ALA A CA 1
ATOM 491 C C . ALA A 1 65 ? 11.616 -1.069 -11.196 1.00 68.00 65 ALA A C 1
ATOM 493 O O . ALA A 1 65 ? 11.615 -1.239 -9.973 1.00 68.00 65 ALA A O 1
ATOM 494 N N . ALA A 1 66 ? 10.948 -0.062 -11.770 1.00 66.38 66 ALA A N 1
ATOM 495 C CA . ALA A 1 66 ? 10.127 0.876 -11.008 1.00 66.38 66 ALA A CA 1
ATOM 496 C C . ALA A 1 66 ? 8.924 0.174 -10.359 1.00 66.38 66 ALA A C 1
ATOM 498 O O . ALA A 1 66 ? 8.655 0.399 -9.180 1.00 66.38 66 ALA A O 1
ATOM 499 N N . ALA A 1 67 ? 8.241 -0.709 -11.097 1.00 69.00 67 ALA A N 1
ATOM 500 C CA . ALA A 1 67 ? 7.140 -1.510 -10.568 1.00 69.00 67 ALA A CA 1
ATOM 501 C C . ALA A 1 67 ? 7.605 -2.425 -9.424 1.00 69.00 67 ALA A C 1
ATOM 503 O O . ALA A 1 67 ? 7.014 -2.387 -8.353 1.00 69.00 67 ALA A O 1
ATOM 504 N N . ALA A 1 68 ? 8.712 -3.153 -9.595 1.00 71.00 68 ALA A N 1
ATOM 505 C CA . ALA A 1 68 ? 9.278 -4.009 -8.552 1.00 71.00 68 ALA A CA 1
ATOM 506 C C . ALA A 1 68 ? 9.677 -3.220 -7.293 1.00 71.00 68 ALA A C 1
ATOM 508 O O . ALA A 1 68 ? 9.417 -3.658 -6.176 1.00 71.00 68 ALA A O 1
ATOM 509 N N . THR A 1 69 ? 10.265 -2.030 -7.457 1.00 69.00 69 THR A N 1
ATOM 510 C CA . THR A 1 69 ? 10.595 -1.140 -6.329 1.00 69.00 69 THR A CA 1
ATOM 511 C C . THR A 1 69 ? 9.334 -0.677 -5.596 1.00 69.00 69 THR A C 1
ATOM 513 O O . THR A 1 69 ? 9.300 -0.655 -4.367 1.00 69.00 69 THR A O 1
ATOM 516 N N . PHE A 1 70 ? 8.284 -0.325 -6.339 1.00 72.25 70 PHE A N 1
ATOM 517 C CA . PHE A 1 70 ? 7.002 0.077 -5.769 1.00 72.25 70 PHE A CA 1
ATOM 518 C C . PHE A 1 70 ? 6.310 -1.081 -5.036 1.00 72.25 70 PHE A C 1
ATOM 520 O O . PHE A 1 70 ? 5.845 -0.899 -3.913 1.00 72.25 70 PHE A O 1
ATOM 527 N N . GLU A 1 71 ? 6.283 -2.276 -5.628 1.00 75.00 71 GLU A N 1
ATOM 528 C CA . GLU A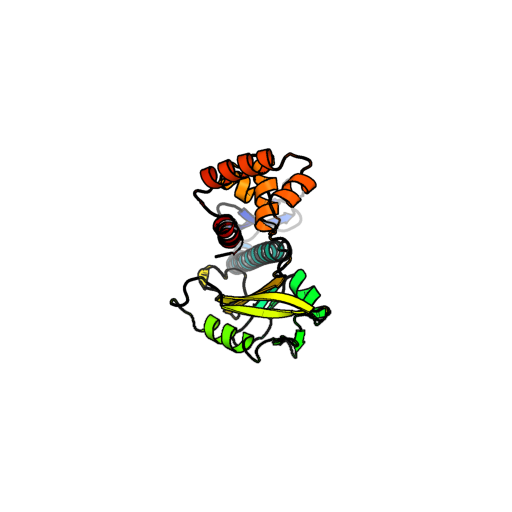 1 71 ? 5.745 -3.478 -4.986 1.00 75.00 71 GLU A CA 1
ATOM 529 C C . GLU A 1 71 ? 6.513 -3.817 -3.708 1.00 75.00 71 GLU A C 1
ATOM 531 O O . GLU A 1 71 ? 5.891 -4.043 -2.675 1.00 75.00 71 GLU A O 1
ATOM 536 N N . ALA A 1 72 ? 7.848 -3.760 -3.736 1.00 71.06 72 ALA A N 1
ATOM 537 C CA . ALA A 1 72 ? 8.672 -3.956 -2.547 1.00 71.06 72 ALA A CA 1
ATOM 538 C C . ALA A 1 72 ? 8.363 -2.918 -1.453 1.00 71.06 72 ALA A C 1
ATOM 540 O O . ALA A 1 72 ? 8.298 -3.267 -0.275 1.00 71.06 72 ALA A O 1
ATOM 541 N N . ALA A 1 73 ? 8.124 -1.657 -1.828 1.00 67.44 73 ALA A N 1
ATOM 542 C CA . ALA A 1 73 ? 7.725 -0.616 -0.886 1.00 67.44 73 ALA A CA 1
ATOM 543 C C . ALA A 1 73 ? 6.338 -0.883 -0.274 1.00 67.44 73 ALA A C 1
ATOM 545 O O . ALA A 1 73 ? 6.168 -0.713 0.931 1.00 67.44 73 ALA A O 1
ATOM 546 N N . LEU A 1 74 ? 5.358 -1.335 -1.068 1.00 76.31 74 LEU A N 1
ATOM 547 C CA . LEU A 1 74 ? 4.037 -1.721 -0.561 1.00 76.31 74 LEU A CA 1
ATOM 548 C C . LEU A 1 74 ? 4.095 -2.967 0.331 1.00 76.31 74 LEU A C 1
ATOM 550 O O . LEU A 1 74 ? 3.412 -3.008 1.356 1.00 76.31 74 LEU A O 1
ATOM 554 N N . ASP A 1 75 ? 4.896 -3.967 -0.030 1.00 79.94 75 ASP A N 1
ATOM 555 C CA . ASP A 1 75 ? 5.065 -5.206 0.738 1.00 79.94 75 ASP A CA 1
ATOM 556 C C . ASP A 1 75 ? 5.823 -4.969 2.058 1.00 79.94 75 ASP A C 1
ATOM 558 O O . ASP A 1 75 ? 5.611 -5.705 3.021 1.00 79.94 75 ASP A O 1
ATOM 562 N N . ALA A 1 76 ? 6.637 -3.911 2.150 1.00 69.06 76 ALA A N 1
ATOM 563 C CA . ALA A 1 76 ? 7.268 -3.485 3.400 1.00 69.06 76 ALA A CA 1
ATOM 564 C C . ALA A 1 76 ? 6.284 -2.837 4.397 1.00 69.06 76 ALA A C 1
ATOM 566 O O . ALA A 1 76 ? 6.609 -2.692 5.578 1.00 69.06 76 ALA A O 1
ATOM 567 N N . THR A 1 77 ? 5.082 -2.440 3.958 1.00 67.62 77 THR A N 1
ATOM 568 C CA . THR A 1 77 ? 4.059 -1.883 4.856 1.00 67.62 77 THR A CA 1
ATOM 569 C C . THR A 1 77 ? 3.296 -2.989 5.587 1.00 67.62 77 THR A C 1
ATOM 571 O O . THR A 1 77 ? 2.920 -4.001 4.999 1.00 67.62 77 THR A O 1
ATOM 574 N N . ARG A 1 78 ? 3.017 -2.793 6.884 1.00 69.19 78 ARG A N 1
ATOM 575 C CA . ARG A 1 78 ? 2.166 -3.720 7.659 1.00 69.19 78 ARG A CA 1
ATOM 576 C C . ARG A 1 78 ? 0.688 -3.625 7.286 1.00 69.19 78 ARG A C 1
ATOM 578 O O . ARG A 1 78 ? -0.036 -4.609 7.415 1.00 69.19 78 ARG A O 1
ATOM 585 N N . SER A 1 79 ? 0.237 -2.451 6.852 1.00 75.31 79 SER A N 1
ATOM 586 C CA . SER A 1 79 ? -1.144 -2.246 6.423 1.00 75.31 79 SER A CA 1
ATOM 587 C C . SER A 1 79 ? -1.417 -3.009 5.131 1.00 75.31 79 SER A C 1
ATOM 589 O O . SER A 1 79 ? -0.613 -3.007 4.199 1.00 75.31 79 SER A O 1
ATOM 591 N N . ALA A 1 80 ? -2.582 -3.641 5.052 1.00 86.69 80 ALA A N 1
ATOM 592 C CA . ALA A 1 80 ? -3.024 -4.262 3.815 1.00 86.69 80 ALA A CA 1
ATOM 593 C C . ALA A 1 80 ? -3.420 -3.173 2.811 1.00 86.69 80 ALA A C 1
ATOM 595 O O . ALA A 1 80 ? -4.214 -2.289 3.135 1.00 86.69 80 ALA A O 1
ATOM 596 N N . VAL A 1 81 ? -2.869 -3.246 1.598 1.00 89.50 81 VAL A N 1
ATOM 597 C CA . VAL A 1 81 ? -3.140 -2.306 0.503 1.00 89.50 81 VAL A CA 1
ATOM 598 C C . VAL A 1 81 ? -3.705 -3.065 -0.688 1.00 89.50 81 VAL A C 1
ATOM 600 O O . VAL A 1 81 ? -3.092 -4.017 -1.175 1.00 89.50 81 VAL A O 1
ATOM 603 N N . VAL A 1 82 ? -4.862 -2.622 -1.179 1.00 92.06 82 VAL A N 1
ATOM 604 C CA . VAL A 1 82 ? -5.517 -3.158 -2.378 1.00 92.06 82 VAL A CA 1
ATOM 605 C C . VAL A 1 82 ? -5.762 -2.031 -3.375 1.00 92.06 82 VAL A C 1
ATOM 607 O O . VAL A 1 82 ? -6.391 -1.029 -3.043 1.00 92.06 82 VAL A O 1
ATOM 610 N N . LEU A 1 83 ? -5.295 -2.198 -4.610 1.00 89.25 83 LEU A N 1
ATOM 611 C CA . LEU A 1 83 ? -5.566 -1.271 -5.707 1.00 89.25 83 LEU A CA 1
ATOM 612 C C . LEU A 1 83 ? -6.742 -1.779 -6.534 1.00 89.25 83 LEU A C 1
ATOM 614 O O . LEU A 1 83 ? -6.752 -2.933 -6.976 1.00 89.25 83 LEU A O 1
ATOM 618 N N . LEU A 1 84 ? -7.719 -0.904 -6.760 1.00 90.81 84 LEU A N 1
ATOM 619 C CA . LEU A 1 84 ? -8.984 -1.242 -7.396 1.00 90.81 84 LEU A CA 1
ATOM 620 C C . LEU A 1 84 ? -9.255 -0.408 -8.647 1.00 90.81 84 LEU A C 1
ATOM 622 O O . LEU A 1 84 ? -8.907 0.774 -8.746 1.00 90.81 84 LEU A O 1
ATOM 626 N N . THR A 1 85 ? -9.967 -1.036 -9.578 1.00 89.56 85 THR A N 1
ATOM 627 C CA . THR A 1 85 ? -10.765 -0.327 -10.589 1.00 89.56 85 THR A CA 1
ATOM 628 C C . THR A 1 85 ? -12.016 0.297 -9.964 1.00 89.56 85 THR A C 1
ATOM 630 O O . THR A 1 85 ? -12.428 -0.079 -8.865 1.00 89.56 85 THR A O 1
ATOM 633 N N . GLN A 1 86 ? -12.685 1.182 -10.706 1.00 87.31 86 GLN A N 1
ATOM 634 C CA . GLN A 1 86 ? -13.966 1.767 -10.297 1.00 87.31 86 GLN A CA 1
ATOM 635 C C . GLN A 1 86 ? -15.047 0.693 -10.055 1.00 87.31 86 GLN A C 1
ATOM 637 O O . GLN A 1 86 ? -15.897 0.852 -9.183 1.00 87.31 86 GLN A O 1
ATOM 642 N N . ASP A 1 87 ? -14.975 -0.436 -10.766 1.00 90.31 87 ASP A N 1
ATOM 643 C CA . ASP A 1 87 ? -15.941 -1.540 -10.683 1.00 90.31 87 ASP A CA 1
ATOM 644 C C . ASP A 1 87 ? -15.621 -2.578 -9.595 1.00 90.31 87 ASP A C 1
ATOM 646 O O . ASP A 1 87 ? -16.149 -3.698 -9.635 1.00 90.31 87 ASP A O 1
ATOM 650 N N . MET A 1 88 ? -14.765 -2.217 -8.630 1.00 93.25 88 MET A N 1
ATOM 651 C CA . MET A 1 88 ? -14.292 -3.051 -7.513 1.00 93.25 88 MET A CA 1
ATOM 652 C C . MET A 1 88 ? -13.327 -4.181 -7.899 1.00 93.25 88 MET A C 1
ATOM 654 O O . MET A 1 88 ? -12.961 -4.987 -7.045 1.00 93.25 88 MET A O 1
ATOM 658 N N . THR A 1 89 ? -12.900 -4.269 -9.161 1.00 94.88 89 THR A N 1
ATOM 659 C CA . THR A 1 89 ? -11.932 -5.291 -9.603 1.00 94.88 89 THR A CA 1
ATOM 660 C C . THR A 1 89 ? -10.569 -5.043 -8.968 1.00 94.88 89 THR A C 1
ATOM 662 O O . THR A 1 89 ? -10.057 -3.925 -9.061 1.00 94.88 89 THR A O 1
ATOM 665 N N . ILE A 1 90 ? -9.991 -6.083 -8.364 1.00 93.88 90 ILE A N 1
ATOM 666 C CA . ILE A 1 90 ? -8.658 -6.055 -7.757 1.00 93.88 90 ILE A CA 1
ATOM 667 C C . ILE A 1 90 ? -7.607 -6.088 -8.864 1.00 93.88 90 ILE A C 1
ATOM 669 O O . ILE A 1 90 ? -7.563 -7.029 -9.652 1.00 93.88 90 ILE A O 1
ATOM 673 N N . LEU A 1 91 ? -6.762 -5.060 -8.916 1.00 89.44 91 LEU A N 1
ATOM 674 C CA . LEU A 1 91 ? -5.623 -4.996 -9.836 1.00 89.44 91 LEU A CA 1
ATOM 675 C C . LEU A 1 91 ? -4.316 -5.372 -9.150 1.00 89.44 91 LEU A C 1
ATOM 677 O O . LEU A 1 91 ? -3.452 -5.981 -9.770 1.00 89.44 91 LEU A O 1
ATOM 681 N N . HIS A 1 92 ? -4.175 -5.003 -7.880 1.00 88.12 92 HIS A N 1
ATOM 682 C CA . HIS A 1 92 ? -3.000 -5.318 -7.084 1.00 88.12 92 HIS A CA 1
ATOM 683 C C . HIS A 1 92 ? -3.387 -5.456 -5.611 1.00 88.12 92 HIS A C 1
ATOM 685 O O . HIS A 1 92 ? -4.306 -4.787 -5.136 1.00 88.12 92 HIS A O 1
ATOM 691 N N . ALA A 1 93 ? -2.673 -6.311 -4.891 1.00 91.50 93 ALA A N 1
ATOM 692 C CA . ALA A 1 93 ? -2.782 -6.476 -3.450 1.00 91.50 93 ALA A CA 1
ATOM 693 C C . ALA A 1 93 ? -1.386 -6.775 -2.907 1.00 91.50 93 ALA A C 1
ATOM 695 O O . ALA A 1 93 ? -0.745 -7.688 -3.429 1.00 91.50 93 ALA A O 1
ATOM 696 N N . ASN A 1 94 ? -0.933 -6.043 -1.887 1.00 88.25 94 ASN A N 1
ATOM 697 C CA . ASN A 1 94 ? 0.357 -6.295 -1.235 1.00 88.25 94 ASN A CA 1
ATOM 698 C C . ASN A 1 94 ? 0.325 -7.588 -0.392 1.00 88.25 94 ASN A C 1
ATOM 700 O O . ASN A 1 94 ? -0.724 -8.217 -0.236 1.00 88.25 94 ASN A O 1
ATOM 704 N N . ALA A 1 95 ? 1.461 -8.005 0.166 1.00 89.50 95 ALA A N 1
ATOM 705 C CA . ALA A 1 95 ? 1.602 -9.246 0.931 1.00 89.50 95 ALA A CA 1
ATOM 706 C C . ALA A 1 95 ? 0.582 -9.365 2.079 1.00 89.50 95 ALA A C 1
ATOM 708 O O . ALA A 1 95 ? -0.077 -10.403 2.225 1.00 89.50 95 ALA A O 1
ATOM 709 N N . ALA A 1 96 ? 0.388 -8.285 2.841 1.00 89.25 96 ALA A N 1
ATOM 710 C CA . ALA A 1 96 ? -0.595 -8.226 3.919 1.00 89.25 96 ALA A CA 1
ATOM 711 C C . ALA A 1 96 ? -2.033 -8.407 3.394 1.00 89.25 96 ALA A C 1
ATOM 713 O O . ALA A 1 96 ? -2.790 -9.229 3.913 1.00 89.25 96 ALA A O 1
ATOM 714 N N . ALA A 1 97 ? -2.401 -7.718 2.309 1.00 92.06 97 ALA A N 1
ATOM 715 C CA . ALA A 1 97 ? -3.720 -7.853 1.698 1.00 92.06 97 ALA A CA 1
ATOM 716 C C . ALA A 1 97 ? -3.959 -9.240 1.085 1.00 92.06 97 ALA A C 1
ATOM 718 O O . ALA A 1 97 ? -5.047 -9.793 1.239 1.00 92.06 97 ALA A O 1
ATOM 719 N N . ARG A 1 98 ? -2.954 -9.836 0.428 1.00 94.38 98 ARG A N 1
ATOM 720 C CA . ARG A 1 98 ? -3.038 -11.204 -0.118 1.00 94.38 98 ARG A CA 1
ATOM 721 C C . ARG A 1 98 ? -3.329 -12.221 0.984 1.00 94.38 98 ARG A C 1
ATOM 723 O O . ARG A 1 98 ? -4.161 -13.098 0.780 1.00 94.38 98 ARG A O 1
ATOM 730 N N . THR A 1 99 ? -2.716 -12.046 2.154 1.00 92.31 99 THR A N 1
ATOM 731 C CA . THR A 1 99 ? -2.948 -12.892 3.335 1.00 92.31 99 THR A CA 1
ATOM 732 C C . THR A 1 99 ? -4.382 -12.758 3.857 1.00 92.31 99 THR A C 1
ATOM 734 O O . THR A 1 99 ? -5.047 -13.755 4.132 1.00 92.31 99 THR A O 1
ATOM 737 N N . MET A 1 100 ? -4.912 -11.533 3.943 1.00 91.44 100 MET A N 1
ATOM 738 C CA . MET A 1 100 ? -6.313 -11.320 4.331 1.00 91.44 100 MET A CA 1
ATOM 739 C C . MET A 1 100 ? -7.288 -11.930 3.312 1.00 91.44 100 MET A C 1
ATOM 741 O O . MET A 1 100 ? -8.245 -12.600 3.694 1.00 91.44 100 MET A O 1
ATOM 745 N N . LEU A 1 101 ? -7.018 -11.751 2.013 1.00 94.50 101 LEU A N 1
ATOM 746 C CA . LEU A 1 101 ? -7.829 -12.307 0.927 1.00 94.50 101 LEU A CA 1
ATOM 747 C C . LEU A 1 101 ? -7.839 -13.839 0.932 1.00 94.50 101 LEU A C 1
ATOM 749 O O . LEU A 1 101 ? -8.898 -14.423 0.703 1.00 94.50 101 LEU A O 1
ATOM 753 N N . SER A 1 102 ? -6.698 -14.488 1.197 1.00 93.38 102 SER A N 1
ATOM 754 C CA . SER A 1 102 ? -6.623 -15.952 1.295 1.00 93.38 102 SER A CA 1
ATOM 755 C C . SER A 1 102 ? -7.369 -16.486 2.514 1.00 93.38 102 SER A C 1
ATOM 757 O O . SER A 1 102 ? -7.999 -17.537 2.432 1.00 93.38 102 SER A O 1
ATOM 759 N N . ASN A 1 103 ? -7.345 -15.746 3.624 1.00 91.06 103 ASN A N 1
ATOM 760 C CA . ASN A 1 103 ? -8.093 -16.093 4.833 1.00 91.06 103 ASN A CA 1
ATOM 761 C C . ASN A 1 103 ? -9.600 -15.806 4.688 1.00 91.06 103 ASN A C 1
ATOM 763 O O . ASN A 1 103 ? -10.415 -16.367 5.425 1.00 91.06 103 ASN A O 1
ATOM 767 N N . GLY A 1 104 ? -9.977 -14.940 3.741 1.00 88.75 104 GLY A N 1
ATOM 768 C CA . GLY A 1 104 ? -11.350 -14.484 3.537 1.00 88.75 104 GLY A CA 1
ATOM 769 C C . GLY A 1 104 ? -11.860 -13.594 4.673 1.00 88.75 104 GLY A C 1
ATOM 770 O O . GLY A 1 104 ? -13.063 -13.573 4.940 1.00 88.75 104 GLY A O 1
ATOM 771 N N . ASP A 1 105 ? -10.951 -12.921 5.379 1.00 87.69 105 ASP A N 1
ATOM 772 C CA . ASP A 1 105 ? -11.242 -12.096 6.547 1.00 87.69 105 ASP A CA 1
ATOM 773 C C . ASP A 1 105 ? -10.142 -11.037 6.737 1.00 87.69 105 ASP A C 1
ATOM 775 O O . ASP A 1 105 ? -8.957 -11.381 6.708 1.00 87.69 105 ASP A O 1
ATOM 779 N N . PRO A 1 106 ? -10.483 -9.748 6.902 1.00 85.50 106 PRO A N 1
ATOM 780 C CA . PRO A 1 106 ? -11.816 -9.133 6.784 1.00 85.50 106 PRO A CA 1
ATOM 781 C C . PRO A 1 106 ? -12.304 -8.964 5.340 1.00 85.50 106 PRO A C 1
ATOM 783 O O . PRO A 1 106 ? -13.459 -8.600 5.111 1.00 85.50 106 PRO A O 1
ATOM 786 N N . ILE A 1 107 ? -11.427 -9.191 4.362 1.00 92.50 107 ILE A N 1
ATOM 787 C CA . ILE A 1 107 ? -11.713 -9.020 2.939 1.00 92.50 107 ILE A CA 1
ATOM 788 C C . ILE A 1 107 ? -11.696 -10.351 2.205 1.00 92.50 107 ILE A C 1
ATOM 790 O O . ILE A 1 107 ? -10.995 -11.287 2.573 1.00 92.50 107 ILE A O 1
ATOM 794 N N . SER A 1 108 ? -12.455 -10.413 1.119 1.00 94.31 108 SER A N 1
ATOM 795 C CA . SER A 1 108 ? -12.513 -11.568 0.228 1.00 94.31 108 SER A CA 1
ATOM 796 C C . SER A 1 108 ? -12.498 -11.121 -1.231 1.00 94.31 108 SER A C 1
ATOM 798 O O . SER A 1 108 ? -12.823 -9.974 -1.547 1.00 94.31 108 SER A O 1
ATOM 800 N N . SER A 1 109 ? -12.120 -12.036 -2.123 1.00 95.81 109 SER A N 1
ATOM 801 C CA . SER A 1 109 ? -12.221 -11.841 -3.568 1.00 95.81 109 SER A CA 1
ATOM 802 C C . SER A 1 109 ? -13.351 -12.702 -4.120 1.00 95.81 109 SER A C 1
ATOM 804 O O . SER A 1 109 ? -13.292 -13.929 -4.056 1.00 95.81 109 SER A O 1
ATOM 806 N N . VAL A 1 110 ? -14.381 -12.066 -4.680 1.00 93.06 110 VAL A N 1
ATOM 807 C CA . VAL A 1 110 ? -15.504 -12.748 -5.337 1.00 93.06 110 VAL A CA 1
ATOM 808 C C . VAL A 1 110 ? -15.451 -12.420 -6.821 1.00 93.06 110 VAL A C 1
ATOM 810 O O . VAL A 1 110 ? -15.672 -11.279 -7.220 1.00 93.06 110 VAL A O 1
ATOM 813 N N . ARG A 1 111 ? -15.135 -13.418 -7.657 1.00 92.69 111 ARG A N 1
ATOM 814 C CA . ARG A 1 111 ? -14.949 -13.241 -9.114 1.00 92.69 111 ARG A CA 1
ATOM 815 C C . ARG A 1 111 ? -13.951 -12.117 -9.456 1.00 92.69 111 ARG A C 1
ATOM 817 O O . ARG A 1 111 ? -14.178 -11.342 -10.380 1.00 92.69 111 ARG A O 1
ATOM 824 N N . GLY A 1 112 ? -12.872 -11.998 -8.677 1.00 92.44 112 GLY A N 1
ATOM 825 C CA . GLY A 1 112 ? -11.838 -10.971 -8.863 1.00 92.44 112 GLY A CA 1
ATOM 826 C C . GLY A 1 112 ? -12.206 -9.575 -8.344 1.00 92.44 112 GLY A C 1
ATOM 827 O O . GLY A 1 112 ? -11.419 -8.643 -8.506 1.00 92.44 112 GLY A O 1
ATOM 828 N N . LYS A 1 113 ? -13.377 -9.410 -7.718 1.00 95.00 113 LYS A N 1
ATOM 829 C CA . LYS A 1 113 ? -13.806 -8.152 -7.098 1.00 95.00 113 LYS A CA 1
ATOM 830 C C . LYS A 1 113 ? -13.614 -8.187 -5.590 1.00 95.00 113 LYS A C 1
ATOM 832 O O . LYS A 1 113 ? -13.870 -9.213 -4.961 1.00 95.00 113 LYS A O 1
ATOM 837 N N . LEU A 1 114 ? -13.203 -7.057 -5.019 1.00 95.25 114 LEU A N 1
ATOM 838 C CA . LEU A 1 114 ? -13.072 -6.911 -3.575 1.00 95.25 114 LEU A CA 1
ATOM 839 C C . LEU A 1 114 ? -14.454 -6.900 -2.921 1.00 95.25 114 LEU A C 1
ATOM 841 O O . LEU A 1 114 ? -15.325 -6.117 -3.301 1.00 95.25 114 LEU A O 1
ATOM 845 N N . ALA A 1 115 ? -14.626 -7.746 -1.912 1.00 92.38 115 ALA A N 1
ATOM 846 C CA . ALA A 1 115 ? -15.814 -7.796 -1.077 1.00 92.38 115 ALA A CA 1
ATOM 847 C C . ALA A 1 115 ? -15.433 -7.760 0.407 1.00 92.38 115 ALA A C 1
ATOM 849 O O . ALA A 1 115 ? -14.405 -8.306 0.814 1.00 92.38 115 ALA A O 1
ATOM 850 N N . LEU A 1 116 ? -16.303 -7.147 1.211 1.00 89.94 116 LEU A N 1
ATOM 851 C CA . LEU A 1 116 ? -16.227 -7.079 2.671 1.00 89.94 116 LEU A CA 1
ATOM 852 C C . LEU A 1 116 ? -17.399 -7.873 3.264 1.00 89.94 116 LEU A C 1
ATOM 854 O O . LEU A 1 116 ? -18.479 -7.315 3.446 1.00 89.94 116 LEU A O 1
ATOM 858 N N . PRO A 1 117 ? -17.232 -9.173 3.567 1.00 83.94 117 PRO A N 1
ATOM 859 C CA . PRO A 1 117 ? -18.330 -10.016 4.049 1.00 83.94 117 PRO A CA 1
ATOM 860 C C . PRO A 1 117 ? -18.942 -9.539 5.373 1.00 83.94 117 PRO A C 1
ATOM 862 O O . PRO A 1 117 ? -20.091 -9.849 5.671 1.00 83.94 117 PRO A O 1
ATOM 865 N N . ARG A 1 118 ? -18.162 -8.809 6.182 1.00 79.31 118 ARG A N 1
ATOM 866 C CA . ARG A 1 118 ? -18.529 -8.306 7.518 1.00 79.31 118 ARG A CA 1
ATOM 867 C C . ARG A 1 118 ? -18.510 -6.781 7.574 1.00 79.31 118 ARG A C 1
ATOM 869 O O . ARG A 1 118 ? -18.082 -6.173 8.558 1.00 79.31 118 ARG A O 1
ATOM 876 N N . GLU A 1 119 ? -18.944 -6.157 6.486 1.00 81.44 119 GLU A N 1
ATOM 877 C CA . GLU A 1 119 ? -19.132 -4.715 6.448 1.00 81.44 119 GLU A CA 1
ATOM 878 C C . GLU A 1 119 ? -20.220 -4.294 7.450 1.00 81.44 119 GLU A C 1
ATOM 880 O O . GLU A 1 119 ? -21.325 -4.832 7.439 1.00 81.44 119 GLU A O 1
ATOM 885 N N . LEU A 1 120 ? -19.917 -3.331 8.331 1.00 75.94 120 LEU A N 1
ATOM 886 C CA . LEU A 1 120 ? -20.881 -2.857 9.336 1.00 75.94 120 LEU A CA 1
ATOM 887 C C . LEU A 1 120 ? -22.050 -2.084 8.710 1.00 75.94 120 LEU A C 1
ATOM 889 O O . LEU A 1 120 ? -23.146 -2.066 9.264 1.00 75.94 120 LEU A O 1
ATOM 893 N N . VAL A 1 121 ? -21.806 -1.423 7.576 1.00 79.44 121 VAL A N 1
ATOM 894 C CA . VAL A 1 121 ? -22.805 -0.664 6.817 1.00 79.44 121 VAL A CA 1
ATOM 895 C C . VAL A 1 121 ? -22.802 -1.187 5.381 1.00 79.44 121 VAL A C 1
ATOM 897 O O . VAL A 1 121 ? -21.792 -0.997 4.707 1.00 79.44 121 VAL A O 1
ATOM 900 N N . PRO A 1 122 ? -23.891 -1.807 4.891 1.00 83.00 122 PRO A N 1
ATOM 901 C CA . PRO A 1 122 ? -23.914 -2.410 3.561 1.00 83.00 122 PRO A CA 1
ATOM 902 C C . PRO A 1 122 ? -23.561 -1.428 2.439 1.00 83.00 122 PRO A C 1
ATOM 904 O O . PRO A 1 122 ? -24.053 -0.299 2.418 1.00 83.00 122 PRO A O 1
ATOM 907 N N . ASN A 1 123 ? -22.761 -1.887 1.472 1.00 84.81 123 ASN A N 1
ATOM 908 C CA . ASN A 1 123 ? -22.378 -1.169 0.248 1.00 84.81 123 ASN A CA 1
ATOM 909 C C . ASN A 1 123 ? -21.574 0.122 0.478 1.00 84.81 123 ASN A C 1
ATOM 911 O O . ASN A 1 123 ? -21.385 0.909 -0.457 1.00 84.81 123 ASN A O 1
ATOM 915 N N . ARG A 1 124 ? -21.071 0.361 1.693 1.00 88.50 124 ARG A N 1
ATOM 916 C CA . ARG A 1 124 ? -20.348 1.594 2.018 1.00 88.50 124 ARG A CA 1
ATOM 917 C C . ARG A 1 124 ? -18.999 1.657 1.305 1.00 88.50 124 ARG A C 1
ATOM 919 O O . ARG A 1 124 ? -18.618 2.731 0.847 1.00 88.50 124 ARG A O 1
ATOM 926 N N . LEU A 1 125 ? -18.327 0.523 1.120 1.00 89.19 125 LEU A N 1
ATOM 927 C CA . LEU A 1 125 ? -17.107 0.406 0.327 1.00 89.19 125 LEU A CA 1
ATOM 928 C C . LEU A 1 125 ? -17.375 0.719 -1.136 1.00 89.19 125 LEU A C 1
ATOM 930 O O . LEU A 1 125 ? -16.640 1.501 -1.726 1.00 89.19 125 LEU A O 1
ATOM 934 N N . GLN A 1 126 ? -18.437 0.156 -1.713 1.00 90.69 126 GLN A N 1
ATOM 935 C CA . GLN A 1 126 ? -18.777 0.433 -3.105 1.00 90.69 126 GLN A CA 1
ATOM 936 C C . GLN A 1 126 ? -19.078 1.923 -3.307 1.00 90.69 126 GLN A C 1
ATOM 938 O O . GLN A 1 126 ? -18.554 2.533 -4.237 1.00 90.69 126 GLN A O 1
ATOM 943 N N . ALA A 1 127 ? -19.865 2.526 -2.411 1.00 89.00 127 ALA A N 1
ATOM 944 C CA . ALA A 1 127 ? -20.150 3.957 -2.444 1.00 89.00 127 ALA A CA 1
ATOM 945 C C . ALA A 1 127 ? -18.873 4.802 -2.300 1.00 89.00 127 ALA A C 1
ATOM 947 O O . ALA A 1 127 ? -18.680 5.755 -3.053 1.00 89.00 127 ALA A O 1
ATOM 948 N N . ALA A 1 128 ? -17.973 4.426 -1.388 1.00 87.94 128 ALA A N 1
ATOM 949 C CA . ALA A 1 128 ? -16.703 5.113 -1.182 1.00 87.94 128 ALA A CA 1
ATOM 950 C C . ALA A 1 128 ? -15.772 5.008 -2.397 1.00 87.94 128 ALA A C 1
ATOM 952 O O . ALA A 1 128 ? -15.192 6.009 -2.805 1.00 87.94 128 ALA A O 1
ATOM 953 N N . VAL A 1 129 ? -15.658 3.829 -3.015 1.00 88.81 129 VAL A N 1
ATOM 954 C CA . VAL A 1 129 ? -14.849 3.627 -4.228 1.00 88.81 129 VAL A CA 1
ATOM 955 C C . VAL A 1 129 ? -15.410 4.449 -5.387 1.00 88.81 129 VAL A C 1
ATOM 957 O O . VAL A 1 129 ? -14.646 5.096 -6.098 1.00 88.81 129 VAL A O 1
ATOM 960 N N . GLN A 1 130 ? -16.734 4.491 -5.558 1.00 88.31 130 GLN A N 1
ATOM 961 C CA . GLN A 1 130 ? -17.371 5.308 -6.596 1.00 88.31 130 GLN A CA 1
ATOM 962 C C . GLN A 1 130 ? -17.180 6.809 -6.358 1.00 88.31 130 GLN A C 1
ATOM 964 O O . GLN A 1 130 ? -16.923 7.546 -7.307 1.00 88.31 130 GLN A O 1
ATOM 969 N N . ALA A 1 131 ? -17.277 7.264 -5.107 1.00 84.62 131 ALA A N 1
ATOM 970 C CA . ALA A 1 131 ? -17.015 8.654 -4.749 1.00 84.62 131 ALA A CA 1
ATOM 971 C C . ALA A 1 131 ? -15.542 9.028 -4.987 1.00 84.62 131 ALA A C 1
ATOM 973 O O . ALA A 1 131 ? -15.268 10.041 -5.625 1.00 84.62 131 ALA A O 1
ATOM 974 N N . ALA A 1 132 ? -14.602 8.181 -4.559 1.00 81.50 132 ALA A N 1
ATOM 975 C CA . ALA A 1 132 ? -13.171 8.392 -4.762 1.00 81.50 132 ALA A CA 1
ATOM 976 C C . ALA A 1 132 ? -12.784 8.368 -6.251 1.00 81.50 132 ALA A C 1
ATOM 978 O O . ALA A 1 132 ? -12.006 9.203 -6.693 1.00 81.50 132 ALA A O 1
ATOM 979 N N . ALA A 1 133 ? -13.367 7.477 -7.057 1.00 80.00 133 ALA A N 1
ATOM 980 C CA . ALA A 1 133 ? -13.097 7.420 -8.495 1.00 80.00 133 ALA A CA 1
ATOM 981 C C . ALA A 1 133 ? -13.576 8.670 -9.262 1.00 80.00 133 ALA A C 1
ATOM 983 O O . ALA A 1 133 ? -13.042 8.967 -10.327 1.00 80.00 133 ALA A O 1
ATOM 984 N N . ARG A 1 134 ? -14.585 9.385 -8.740 1.00 77.56 134 ARG A N 1
ATOM 985 C CA . ARG A 1 134 ? -15.144 10.615 -9.335 1.00 77.56 134 ARG A CA 1
ATOM 986 C C . ARG A 1 134 ? -14.498 11.896 -8.813 1.00 77.56 134 ARG A C 1
ATOM 988 O O . ARG A 1 134 ? -14.697 12.949 -9.412 1.00 77.56 134 ARG A O 1
ATOM 995 N N . ALA A 1 135 ? -13.783 11.830 -7.693 1.00 65.31 135 ALA A N 1
ATOM 996 C CA . ALA A 1 135 ? -13.146 12.987 -7.090 1.00 65.31 135 ALA A CA 1
ATOM 997 C C . ALA A 1 135 ? -11.943 13.403 -7.944 1.00 65.31 135 ALA A C 1
ATOM 999 O O . ALA A 1 135 ? -10.853 12.859 -7.797 1.00 65.31 135 ALA A O 1
ATOM 1000 N N . GLU A 1 136 ? -12.157 14.335 -8.874 1.00 56.03 136 GLU A N 1
ATOM 1001 C CA . GLU A 1 136 ? -11.064 14.843 -9.701 1.00 56.03 136 GLU A CA 1
ATOM 1002 C C . GLU A 1 136 ? -10.250 15.919 -8.969 1.00 56.03 136 GLU A C 1
ATOM 1004 O O . GLU A 1 136 ? -9.042 15.940 -9.178 1.00 56.03 136 GLU A O 1
ATOM 1009 N N . GLN A 1 137 ? -10.847 16.745 -8.084 1.00 52.62 137 GLN A N 1
ATOM 1010 C CA . GLN A 1 137 ? -10.115 17.773 -7.306 1.00 52.62 137 GLN A CA 1
ATOM 1011 C C . GLN A 1 137 ? -10.725 18.216 -5.945 1.00 52.62 137 GLN A C 1
ATOM 1013 O O . GLN A 1 137 ? -10.046 18.922 -5.202 1.00 52.62 137 GLN A O 1
ATOM 1018 N N . GLU A 1 138 ? -11.961 17.842 -5.568 1.00 47.62 138 GLU A N 1
ATOM 1019 C CA . GLU A 1 138 ? -12.661 18.508 -4.437 1.00 47.62 138 GLU A CA 1
ATOM 1020 C C . GLU A 1 138 ? -12.699 17.748 -3.093 1.00 47.62 138 GLU A C 1
ATOM 1022 O O . GLU A 1 138 ? -12.817 18.379 -2.041 1.00 47.62 138 GLU A O 1
ATOM 1027 N N . LEU A 1 139 ? -12.541 16.417 -3.063 1.00 46.81 139 LEU A N 1
ATOM 1028 C CA . LEU A 1 139 ? -12.374 15.679 -1.798 1.00 46.81 139 LEU A CA 1
ATOM 1029 C C . LEU A 1 139 ? -10.907 15.737 -1.373 1.00 46.81 139 LEU A C 1
ATOM 1031 O O . LEU A 1 139 ? -10.151 14.789 -1.555 1.00 46.81 139 LEU A O 1
ATOM 1035 N N . GLY A 1 140 ? -10.497 16.890 -0.849 1.00 46.94 140 GLY A N 1
ATOM 1036 C CA . GLY A 1 140 ? -9.099 17.176 -0.554 1.00 46.94 140 GLY A CA 1
ATOM 1037 C C . GLY A 1 140 ? -8.422 16.079 0.257 1.00 46.94 140 GLY A C 1
ATOM 1038 O O . GLY A 1 140 ? -8.733 15.960 1.433 1.00 46.94 140 GLY A O 1
ATOM 1039 N N . ARG A 1 141 ? -7.499 15.324 -0.366 1.00 51.34 141 ARG A N 1
ATOM 1040 C CA . ARG A 1 141 ? -6.465 14.406 0.184 1.00 51.34 141 ARG A CA 1
ATOM 1041 C C . ARG A 1 141 ? -6.871 13.412 1.288 1.00 51.34 141 ARG A C 1
ATOM 1043 O O . ARG A 1 141 ? -6.065 12.583 1.694 1.00 51.34 141 ARG A O 1
ATOM 1050 N N . ARG A 1 142 ? -8.0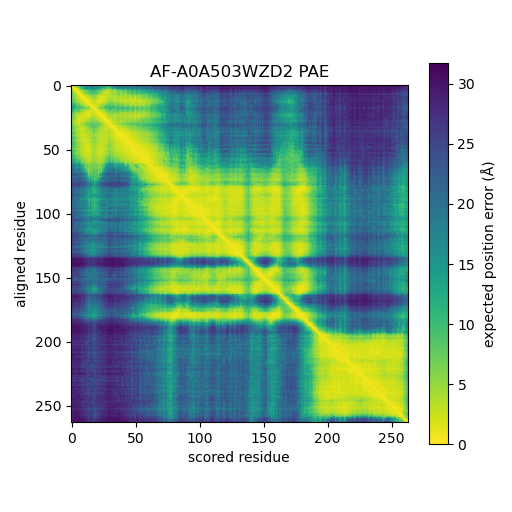97 13.468 1.799 1.00 54.38 142 ARG A N 1
ATOM 1051 C CA . ARG A 1 142 ? -8.605 12.715 2.940 1.00 54.38 142 ARG A CA 1
ATOM 1052 C C . ARG A 1 142 ? -9.478 11.609 2.383 1.00 54.38 142 ARG A C 1
ATOM 1054 O O . ARG A 1 142 ? -10.571 11.860 1.882 1.00 54.38 142 ARG A O 1
ATOM 1061 N N . GLY A 1 143 ? -8.955 10.389 2.449 1.00 64.00 143 GLY A N 1
ATOM 1062 C CA . GLY A 1 143 ? -9.693 9.191 2.075 1.00 64.00 143 GLY A CA 1
ATOM 1063 C C . GLY A 1 143 ? -11.009 9.044 2.845 1.00 64.00 143 GLY A C 1
ATOM 1064 O O . GLY A 1 143 ? -11.233 9.654 3.893 1.00 64.00 143 GLY A O 1
ATOM 1065 N N . ILE A 1 144 ? -11.905 8.221 2.309 1.00 76.06 144 ILE A N 1
ATOM 1066 C CA . ILE A 1 144 ? -13.178 7.894 2.946 1.00 76.06 144 ILE A CA 1
ATOM 1067 C C . ILE A 1 144 ? -12.943 6.746 3.930 1.00 76.06 144 ILE A C 1
ATOM 1069 O O . ILE A 1 144 ? -12.602 5.631 3.532 1.00 76.06 144 ILE A O 1
ATOM 1073 N N . GLY A 1 145 ? -13.157 7.026 5.217 1.00 75.25 145 GLY A N 1
ATOM 1074 C CA . GLY A 1 145 ? -13.058 6.048 6.296 1.00 75.25 145 GLY A CA 1
ATOM 1075 C C . GLY A 1 145 ? -14.299 5.157 6.412 1.00 75.25 145 GLY A C 1
ATOM 1076 O O . GLY A 1 145 ? -15.439 5.634 6.452 1.00 75.25 145 GLY A O 1
ATOM 1077 N N . ILE A 1 146 ? -14.075 3.852 6.520 1.00 80.81 146 ILE A N 1
ATOM 1078 C CA . ILE A 1 146 ? -15.096 2.822 6.700 1.00 80.81 146 ILE A CA 1
ATOM 1079 C C . ILE A 1 146 ? -14.690 1.952 7.888 1.00 80.81 146 ILE A C 1
ATOM 1081 O O . ILE A 1 146 ? -13.551 1.505 7.986 1.00 80.81 146 ILE A O 1
ATOM 1085 N N . ALA A 1 147 ? -15.632 1.716 8.796 1.00 79.31 147 ALA A N 1
ATOM 1086 C CA . ALA A 1 147 ? -15.440 0.794 9.906 1.00 79.31 147 ALA A CA 1
ATOM 1087 C C . ALA A 1 147 ? -15.882 -0.616 9.495 1.00 79.31 147 ALA A C 1
ATOM 1089 O O . ALA A 1 147 ? -16.961 -0.792 8.923 1.00 79.31 147 ALA A O 1
ATOM 1090 N N . ALA A 1 148 ? -15.071 -1.614 9.827 1.00 83.56 148 ALA A N 1
ATOM 1091 C CA . ALA A 1 148 ? -15.375 -3.023 9.612 1.00 83.56 148 ALA A CA 1
ATOM 1092 C C . ALA A 1 148 ? -14.995 -3.853 10.843 1.00 83.56 148 ALA A C 1
ATOM 1094 O O . ALA A 1 148 ? -14.367 -3.354 11.781 1.00 83.56 148 ALA A O 1
ATOM 1095 N N . LYS A 1 149 ? -15.395 -5.127 10.842 1.00 84.25 149 LYS A N 1
ATOM 1096 C CA . LYS A 1 149 ? -14.971 -6.099 11.849 1.00 84.25 149 LYS A CA 1
ATOM 1097 C C . LYS A 1 149 ? -14.410 -7.349 11.193 1.00 84.25 149 LYS A C 1
ATOM 1099 O O . LYS A 1 149 ? -14.965 -7.836 10.210 1.00 84.25 149 LYS A O 1
ATOM 1104 N N . SER A 1 150 ? -13.345 -7.865 11.786 1.00 85.06 150 SER A N 1
ATOM 1105 C CA . SER A 1 150 ? -12.809 -9.194 11.503 1.00 85.06 150 SER A CA 1
ATOM 1106 C C . SER A 1 150 ? -13.708 -10.281 12.124 1.00 85.06 150 SER A C 1
ATOM 1108 O O . SER A 1 150 ? -14.642 -9.986 12.886 1.00 85.06 150 SER A O 1
ATOM 1110 N N . ARG A 1 151 ? -13.485 -11.555 11.787 1.00 84.56 151 ARG A N 1
ATOM 1111 C CA . ARG A 1 151 ? -14.257 -12.703 12.292 1.00 84.56 151 ARG A CA 1
ATOM 1112 C C . ARG A 1 151 ? -14.149 -12.870 13.803 1.00 84.56 151 ARG A C 1
ATOM 1114 O O . ARG A 1 151 ? -15.135 -13.256 14.427 1.00 84.56 151 ARG A O 1
ATOM 1121 N N . ASP A 1 152 ? -12.985 -12.562 14.357 1.00 83.69 152 ASP A N 1
ATOM 1122 C CA . ASP A 1 152 ? -12.673 -12.557 15.791 1.00 83.69 152 ASP A CA 1
ATOM 1123 C C . ASP A 1 152 ? -13.283 -11.365 16.556 1.00 83.69 152 ASP A C 1
ATOM 1125 O O . ASP A 1 152 ? -13.231 -11.321 17.782 1.00 83.69 152 ASP A O 1
ATOM 1129 N N . GLY A 1 153 ? -13.903 -10.413 15.850 1.00 80.75 153 GLY A N 1
ATOM 1130 C CA . GLY A 1 153 ? -14.512 -9.219 16.434 1.00 80.75 153 GLY A CA 1
ATOM 1131 C C . GLY A 1 153 ? -13.590 -8.001 16.504 1.00 80.75 153 GLY A C 1
ATOM 1132 O O . GLY A 1 153 ? -14.059 -6.939 16.926 1.00 80.75 153 GLY A O 1
ATOM 1133 N N . THR A 1 154 ? -12.339 -8.114 16.046 1.00 80.56 154 THR A N 1
ATOM 1134 C CA . THR A 1 154 ? -11.374 -7.006 15.997 1.00 80.56 154 THR A CA 1
ATOM 1135 C C . THR A 1 154 ? -11.898 -5.871 15.113 1.00 80.56 154 THR A C 1
ATOM 1137 O O . THR A 1 154 ? -12.398 -6.102 14.005 1.00 80.56 154 THR A O 1
ATOM 1140 N N . ALA A 1 155 ? -11.830 -4.636 15.621 1.00 76.31 155 ALA A N 1
ATOM 1141 C CA . ALA A 1 155 ? -12.308 -3.446 14.925 1.00 76.31 155 ALA A CA 1
ATOM 1142 C C . ALA A 1 155 ? -11.261 -2.950 13.925 1.00 76.31 155 ALA A C 1
ATOM 1144 O O . ALA A 1 155 ? -10.117 -2.685 14.280 1.00 76.31 155 ALA A O 1
ATOM 1145 N N . LEU A 1 156 ? -11.673 -2.774 12.675 1.00 75.50 156 LEU A N 1
ATOM 1146 C CA . LEU A 1 156 ? -10.785 -2.406 11.580 1.00 75.50 156 LEU A CA 1
ATOM 1147 C C . LEU A 1 156 ? -11.182 -1.054 10.995 1.00 75.50 156 LEU A C 1
ATOM 1149 O O . LEU A 1 156 ? -12.371 -0.753 10.834 1.00 75.50 156 LEU A O 1
ATOM 1153 N N . ALA A 1 157 ? -10.171 -0.266 10.638 1.00 78.75 157 ALA A N 1
ATOM 1154 C CA . ALA A 1 157 ? -10.315 0.935 9.836 1.00 78.75 157 ALA A CA 1
ATOM 1155 C C . ALA A 1 157 ? -9.921 0.622 8.396 1.00 78.75 157 ALA A C 1
ATOM 1157 O O . ALA A 1 157 ? -8.824 0.142 8.109 1.00 78.75 157 ALA A O 1
ATOM 1158 N N . ILE A 1 158 ? -10.832 0.942 7.489 1.00 84.56 158 ILE A N 1
ATOM 1159 C CA . ILE A 1 158 ? -10.619 0.879 6.055 1.00 84.56 158 ILE A CA 1
ATOM 1160 C C . ILE A 1 158 ? -10.588 2.312 5.543 1.00 84.56 158 ILE A C 1
ATOM 1162 O O . ILE A 1 158 ? -11.505 3.085 5.811 1.00 84.56 158 ILE A O 1
ATOM 1166 N N . GLN A 1 159 ? -9.540 2.674 4.819 1.00 82.19 159 GLN A N 1
ATOM 1167 C CA . GLN A 1 159 ? -9.395 3.987 4.201 1.00 82.19 159 GLN A CA 1
ATOM 1168 C C . GLN A 1 159 ? -9.404 3.834 2.690 1.00 82.19 159 GLN A C 1
ATOM 1170 O O . GLN A 1 159 ? -8.586 3.111 2.125 1.00 82.19 159 GLN A O 1
ATOM 1175 N N . VAL A 1 160 ? -10.342 4.514 2.040 1.00 85.12 160 VAL A N 1
ATOM 1176 C CA . VAL A 1 160 ? -10.496 4.505 0.586 1.00 85.12 160 VAL A CA 1
ATOM 1177 C C . VAL A 1 160 ? -9.953 5.815 0.037 1.00 85.12 160 VAL A C 1
ATOM 1179 O O . VAL A 1 160 ? -10.544 6.869 0.257 1.00 85.12 160 VAL A O 1
ATOM 1182 N N . MET A 1 161 ? -8.827 5.758 -0.666 1.00 82.69 161 MET A N 1
ATOM 1183 C CA . MET A 1 161 ? -8.129 6.930 -1.186 1.00 82.69 161 MET A CA 1
ATOM 1184 C C . MET A 1 161 ? -8.194 6.984 -2.716 1.00 82.69 161 MET A C 1
ATOM 1186 O O . MET A 1 161 ? -7.906 5.975 -3.370 1.00 82.69 161 MET A O 1
ATOM 1190 N N . PRO A 1 162 ? -8.531 8.142 -3.311 1.00 80.94 162 PRO A N 1
ATOM 1191 C CA . PRO A 1 162 ? -8.390 8.329 -4.748 1.00 80.94 162 PRO A CA 1
ATOM 1192 C C . PRO A 1 162 ? -6.906 8.288 -5.135 1.00 80.94 162 PRO A C 1
ATOM 1194 O O . PRO A 1 162 ? -6.051 8.845 -4.447 1.00 80.94 162 PRO A O 1
ATOM 1197 N N . LEU A 1 163 ? -6.587 7.633 -6.250 1.00 76.06 163 LEU A N 1
ATOM 1198 C CA . LEU A 1 163 ? -5.244 7.687 -6.828 1.00 76.06 163 LEU A CA 1
ATOM 1199 C C . LEU A 1 163 ? -5.137 8.917 -7.733 1.00 76.06 163 LEU A C 1
ATOM 1201 O O . LEU A 1 163 ? -5.337 8.824 -8.950 1.00 76.06 163 LEU A O 1
ATOM 1205 N N . GLU A 1 164 ? -4.838 10.071 -7.142 1.00 64.00 164 GLU A N 1
ATOM 1206 C CA . GLU A 1 164 ? -4.611 11.307 -7.889 1.00 64.00 164 GLU A CA 1
ATOM 1207 C C . GLU A 1 164 ? -3.305 11.236 -8.702 1.00 64.00 164 GLU A C 1
ATOM 1209 O O . GLU A 1 164 ? -2.318 10.621 -8.303 1.00 64.00 164 GLU A O 1
ATOM 1214 N N . ASN A 1 165 ? -3.303 11.913 -9.854 1.00 52.94 165 ASN A N 1
ATOM 1215 C CA . ASN A 1 165 ? -2.150 12.133 -10.733 1.00 52.94 165 ASN A CA 1
ATOM 1216 C C . ASN A 1 165 ? -1.757 10.957 -11.659 1.00 52.94 165 ASN A C 1
ATOM 1218 O O . ASN A 1 165 ? -0.925 10.104 -11.349 1.00 52.94 165 ASN A O 1
ATOM 1222 N N . ARG A 1 166 ? -2.296 10.975 -12.891 1.00 51.91 166 ARG A N 1
ATOM 1223 C CA . ARG A 1 166 ? -1.964 10.032 -13.983 1.00 51.91 166 ARG A CA 1
ATOM 1224 C C . ARG A 1 166 ? -0.462 10.000 -14.326 1.00 51.91 166 ARG A C 1
ATOM 1226 O O . ARG A 1 166 ? 0.006 9.002 -14.866 1.00 51.91 166 ARG A O 1
ATOM 1233 N N . SER A 1 167 ? 0.274 11.058 -13.982 1.00 43.66 167 SER A N 1
ATOM 1234 C CA . SER A 1 167 ? 1.711 11.251 -14.228 1.00 43.66 167 SER A CA 1
ATOM 1235 C C . SER A 1 167 ? 2.611 10.463 -13.266 1.00 43.66 167 SER A C 1
ATOM 1237 O O . SER A 1 167 ? 3.694 10.043 -13.655 1.00 43.66 167 SER A O 1
ATOM 1239 N N . LEU A 1 168 ? 2.158 10.231 -12.025 1.00 45.41 168 LEU A N 1
ATOM 1240 C CA . LEU A 1 168 ? 2.880 9.447 -11.008 1.00 45.41 168 LEU A CA 1
ATOM 1241 C C . LEU A 1 168 ? 2.621 7.934 -11.138 1.00 45.41 168 LEU A C 1
ATOM 1243 O O . LEU A 1 168 ? 3.278 7.131 -10.485 1.00 45.41 168 LEU A O 1
ATOM 1247 N N . ARG A 1 169 ? 1.714 7.521 -12.037 1.00 54.88 169 ARG A N 1
ATOM 1248 C CA . ARG A 1 169 ? 1.383 6.113 -12.337 1.00 54.88 169 ARG A CA 1
ATOM 1249 C C . ARG A 1 169 ? 2.412 5.424 -13.244 1.00 54.88 169 ARG A C 1
ATOM 1251 O O . ARG A 1 169 ? 2.063 4.476 -13.939 1.00 54.88 169 ARG A O 1
ATOM 1258 N N . GLY A 1 170 ? 3.665 5.887 -13.263 1.00 48.41 170 GLY A N 1
ATOM 1259 C CA . GLY A 1 170 ? 4.717 5.429 -14.185 1.00 48.41 170 GLY A CA 1
ATOM 1260 C C . GLY A 1 170 ? 5.010 3.919 -14.166 1.00 48.41 170 GLY A C 1
ATOM 1261 O O . GLY A 1 170 ? 5.627 3.423 -15.101 1.00 48.41 170 GLY A O 1
ATOM 1262 N N . GLY A 1 171 ? 4.526 3.191 -13.153 1.00 53.44 171 GLY A N 1
ATOM 1263 C CA . GLY A 1 171 ? 4.563 1.725 -13.073 1.00 53.44 171 GLY A CA 1
ATOM 1264 C C . GLY A 1 171 ? 3.237 1.064 -12.667 1.00 53.44 171 GLY A C 1
ATOM 1265 O O . GLY A 1 171 ? 3.228 -0.131 -12.399 1.00 53.44 171 GLY A O 1
ATOM 1266 N N . LEU A 1 172 ? 2.125 1.808 -12.599 1.00 58.34 172 LEU A N 1
ATOM 1267 C CA . LEU A 1 172 ? 0.814 1.286 -12.189 1.00 58.34 172 LEU A CA 1
ATOM 1268 C C . LEU A 1 172 ? -0.117 1.103 -13.389 1.00 58.34 172 LEU A C 1
ATOM 1270 O O . LEU A 1 172 ? -0.144 1.925 -14.308 1.00 58.34 172 LEU A O 1
ATOM 1274 N N . ASP A 1 173 ? -0.946 0.059 -13.346 1.00 65.19 173 ASP A N 1
ATOM 1275 C CA . ASP A 1 173 ? -2.019 -0.125 -14.322 1.00 65.19 173 ASP A CA 1
ATOM 1276 C C . ASP A 1 173 ? -2.942 1.105 -14.315 1.00 65.19 173 ASP A C 1
ATOM 1278 O O . ASP A 1 173 ? -3.490 1.498 -13.282 1.00 65.19 173 ASP A O 1
ATOM 1282 N N . ARG A 1 174 ? -3.139 1.723 -15.486 1.00 67.94 174 ARG A N 1
ATOM 1283 C CA . ARG A 1 174 ? -3.951 2.941 -15.648 1.00 67.94 174 ARG A CA 1
ATOM 1284 C C . ARG A 1 174 ? -5.406 2.758 -15.214 1.00 67.94 174 ARG A C 1
ATOM 1286 O O . ARG A 1 174 ? -6.073 3.758 -14.952 1.00 67.94 174 ARG A O 1
ATOM 1293 N N . ARG A 1 175 ? -5.881 1.514 -15.126 1.00 72.56 175 ARG A N 1
ATOM 1294 C CA . ARG A 1 175 ? -7.217 1.149 -14.642 1.00 72.56 175 ARG A CA 1
ATOM 1295 C C . ARG A 1 175 ? -7.356 1.282 -13.121 1.00 72.56 175 ARG A C 1
ATOM 1297 O O . ARG A 1 175 ? -8.484 1.300 -12.635 1.00 72.56 175 ARG A O 1
ATOM 1304 N N . ALA A 1 176 ? -6.251 1.384 -12.377 1.00 75.38 176 ALA A N 1
ATOM 1305 C CA . ALA A 1 176 ? -6.279 1.635 -10.942 1.00 75.38 176 ALA A CA 1
ATOM 1306 C C . ALA A 1 176 ? -6.715 3.078 -10.687 1.00 75.38 176 ALA A C 1
ATOM 1308 O O . ALA A 1 176 ? -6.078 4.030 -11.142 1.00 75.38 176 ALA A O 1
ATOM 1309 N N . VAL A 1 177 ? -7.820 3.237 -9.969 1.00 79.88 177 VAL A N 1
ATOM 1310 C CA . VAL A 1 177 ? -8.403 4.551 -9.655 1.00 79.88 177 VAL A CA 1
ATOM 1311 C C . VAL A 1 177 ? -8.478 4.806 -8.157 1.00 79.88 177 VAL A C 1
ATOM 1313 O O . VAL A 1 177 ? -8.532 5.960 -7.744 1.00 79.88 177 VAL A O 1
ATOM 1316 N N . VAL A 1 178 ? -8.439 3.747 -7.346 1.00 85.25 178 VAL A N 1
ATOM 1317 C CA . VAL A 1 178 ? -8.613 3.822 -5.897 1.00 85.25 178 VAL A CA 1
ATOM 1318 C C . VAL A 1 178 ? -7.638 2.874 -5.204 1.00 85.25 178 VAL A C 1
ATOM 1320 O O . VAL A 1 178 ? -7.455 1.737 -5.642 1.00 85.25 178 VAL A O 1
ATOM 1323 N N . ALA A 1 179 ? -7.037 3.339 -4.111 1.00 86.50 179 ALA A N 1
ATOM 1324 C CA . ALA A 1 179 ? -6.308 2.516 -3.156 1.00 86.50 179 ALA A CA 1
ATOM 1325 C C . ALA A 1 179 ? -7.153 2.320 -1.894 1.00 86.50 179 ALA A C 1
ATOM 1327 O O . ALA A 1 179 ? -7.732 3.269 -1.367 1.00 86.50 179 ALA A O 1
ATOM 1328 N N . VAL A 1 180 ? -7.222 1.086 -1.407 1.00 88.75 180 VAL A N 1
ATOM 1329 C CA . VAL A 1 180 ? -7.913 0.721 -0.171 1.00 88.75 180 VAL A CA 1
ATOM 1330 C C . VAL A 1 180 ? -6.878 0.231 0.829 1.00 88.75 180 VAL A C 1
ATOM 1332 O O . VAL A 1 180 ? -6.219 -0.779 0.590 1.00 88.75 180 VAL A O 1
ATOM 1335 N N . PHE A 1 181 ? -6.750 0.948 1.941 1.00 85.94 181 PHE A N 1
ATOM 1336 C CA . PHE A 1 181 ? -5.896 0.587 3.067 1.00 85.94 181 PHE A CA 1
ATOM 1337 C C . PHE A 1 181 ? -6.742 -0.047 4.159 1.00 85.94 181 PHE A C 1
ATOM 1339 O O . PHE A 1 181 ? -7.820 0.457 4.469 1.00 85.94 181 PHE A O 1
ATOM 1346 N N . ILE A 1 182 ? -6.261 -1.136 4.745 1.00 85.94 182 ILE A N 1
ATOM 1347 C CA . ILE A 1 182 ? -6.960 -1.876 5.793 1.00 85.94 182 ILE A CA 1
ATOM 1348 C C . ILE A 1 182 ? -5.979 -2.096 6.938 1.00 85.94 182 ILE A C 1
ATOM 1350 O O . ILE A 1 182 ? -4.895 -2.653 6.744 1.00 85.94 182 ILE A O 1
ATOM 1354 N N . GLY A 1 183 ? -6.370 -1.654 8.128 1.00 76.00 183 GLY A N 1
ATOM 1355 C CA . GLY A 1 183 ? -5.582 -1.797 9.343 1.00 76.00 183 GLY A CA 1
ATOM 1356 C C . GLY A 1 183 ? -6.466 -1.940 10.575 1.00 76.00 183 GLY A C 1
ATOM 1357 O O . GLY A 1 183 ? -7.637 -1.556 10.577 1.00 76.00 183 GLY A O 1
ATOM 1358 N N . ASP A 1 184 ? -5.895 -2.513 11.624 1.00 69.12 184 ASP A N 1
ATOM 1359 C CA . ASP A 1 184 ? -6.524 -2.600 12.938 1.00 69.12 184 ASP A CA 1
ATOM 1360 C C . ASP A 1 184 ? -6.528 -1.226 13.618 1.00 69.12 184 ASP A C 1
ATOM 1362 O O . ASP A 1 184 ? -5.527 -0.511 13.623 1.00 69.12 184 ASP A O 1
ATOM 1366 N N . VAL A 1 185 ? -7.686 -0.842 14.160 1.00 58.19 185 VAL A N 1
ATOM 1367 C CA . VAL A 1 185 ? -7.872 0.414 14.904 1.00 58.19 185 VAL A CA 1
ATOM 1368 C C . VAL A 1 185 ? -7.132 0.374 16.243 1.00 58.19 185 VAL A C 1
ATOM 1370 O O . VAL A 1 185 ? -6.751 1.422 16.764 1.00 58.19 185 VAL A O 1
ATOM 1373 N N . ALA A 1 186 ? -6.973 -0.824 16.806 1.00 48.03 186 ALA A N 1
ATOM 1374 C CA . ALA A 1 186 ? -6.339 -1.092 18.088 1.00 48.03 186 ALA A CA 1
ATOM 1375 C C . ALA A 1 186 ? -4.887 -1.567 17.959 1.00 48.03 186 ALA A C 1
ATOM 1377 O O . ALA A 1 186 ? -4.191 -1.612 18.977 1.00 48.03 186 ALA A O 1
ATOM 1378 N N . ALA A 1 187 ? -4.414 -1.887 16.746 1.00 51.34 187 ALA A N 1
ATOM 1379 C CA . ALA A 1 187 ? -2.992 -2.119 16.543 1.00 51.34 187 ALA A CA 1
ATOM 1380 C C . ALA A 1 187 ? -2.252 -0.872 17.032 1.00 51.34 187 ALA A C 1
ATOM 1382 O O . ALA A 1 187 ? -2.648 0.243 16.664 1.00 51.34 187 ALA A O 1
ATOM 1383 N N . PRO A 1 188 ? -1.208 -1.034 17.869 1.00 44.34 188 PRO A N 1
ATOM 1384 C CA . PRO A 1 188 ? -0.361 0.077 18.235 1.00 44.34 188 PRO A CA 1
ATOM 1385 C C . PRO A 1 188 ? -0.000 0.802 16.950 1.00 44.34 188 PRO A C 1
ATOM 1387 O O . PRO A 1 188 ? 0.506 0.188 16.005 1.00 44.34 188 PRO A O 1
ATOM 1390 N N . LEU A 1 189 ? -0.325 2.093 16.900 1.00 44.53 189 LEU A N 1
ATOM 1391 C CA . LEU A 1 189 ? 0.255 2.993 15.924 1.00 44.53 189 LEU A CA 1
ATOM 1392 C C . LEU A 1 189 ? 1.748 2.961 16.244 1.00 44.53 189 LEU A C 1
ATOM 1394 O O . LEU A 1 189 ? 2.228 3.753 17.053 1.00 44.53 189 LEU A O 1
ATOM 1398 N N . GLU A 1 190 ? 2.471 1.988 15.690 1.00 43.31 190 GLU A N 1
ATOM 1399 C CA . GLU A 1 190 ? 3.916 2.040 15.600 1.00 43.31 190 GLU A CA 1
ATOM 1400 C C . GLU A 1 190 ? 4.195 3.192 14.642 1.00 43.31 190 GLU A C 1
ATOM 1402 O O . GLU A 1 190 ? 4.481 3.024 13.459 1.00 43.31 190 GLU A O 1
ATOM 1407 N N . MET A 1 191 ? 4.083 4.410 15.179 1.00 48.09 191 MET A N 1
ATOM 1408 C CA . MET A 1 191 ? 4.955 5.474 14.741 1.00 48.09 191 MET A CA 1
ATOM 1409 C C . MET A 1 191 ? 6.346 4.846 14.722 1.00 48.09 191 MET A C 1
ATOM 1411 O O . MET A 1 191 ? 6.689 4.136 15.678 1.00 48.09 191 MET A O 1
ATOM 1415 N N . PRO A 1 192 ? 7.163 5.091 13.689 1.00 50.75 192 PRO A N 1
ATOM 1416 C CA . PRO A 1 192 ? 8.589 4.878 13.846 1.00 50.75 192 PRO A CA 1
ATOM 1417 C C . PRO A 1 192 ? 8.941 5.526 15.186 1.00 50.75 192 PRO A C 1
ATOM 1419 O O . PRO A 1 192 ? 8.651 6.710 15.359 1.00 50.75 192 PRO A O 1
ATOM 1422 N N . ALA A 1 193 ? 9.424 4.758 16.170 1.00 50.62 193 ALA A N 1
ATOM 1423 C CA . ALA A 1 193 ? 9.577 5.245 17.550 1.00 50.62 193 ALA A CA 1
ATOM 1424 C C . ALA A 1 193 ? 10.442 6.526 17.612 1.00 50.62 193 ALA A C 1
ATOM 1426 O O . ALA A 1 193 ? 10.388 7.308 18.558 1.00 50.62 193 ALA A O 1
ATOM 1427 N N . ASP A 1 194 ? 11.191 6.776 16.537 1.00 54.09 194 ASP A N 1
ATOM 1428 C CA . ASP A 1 194 ? 11.995 7.959 16.303 1.00 54.09 194 ASP A CA 1
ATOM 1429 C C . ASP A 1 194 ? 11.276 9.148 15.650 1.00 54.09 194 ASP A C 1
ATOM 1431 O O . ASP A 1 194 ? 11.780 10.253 15.764 1.00 54.09 194 ASP A O 1
ATOM 1435 N N . ALA A 1 195 ? 10.120 9.009 14.999 1.00 59.97 195 ALA A N 1
ATOM 1436 C CA . ALA A 1 195 ? 9.484 10.116 14.273 1.00 59.97 195 ALA A CA 1
ATOM 1437 C C . ALA A 1 195 ? 9.084 11.265 15.213 1.00 59.97 195 ALA A C 1
ATOM 1439 O O . ALA A 1 195 ? 9.463 12.410 14.987 1.00 59.97 195 ALA A O 1
ATOM 1440 N N . MET A 1 196 ? 8.399 10.960 16.319 1.00 66.25 196 MET A N 1
ATOM 1441 C CA . MET A 1 196 ? 8.067 11.961 17.347 1.00 66.25 196 MET A CA 1
ATOM 1442 C C . MET A 1 196 ? 9.311 12.491 18.052 1.00 66.25 196 MET A C 1
ATOM 1444 O O . MET A 1 196 ? 9.398 13.677 18.368 1.00 66.25 196 MET A O 1
ATOM 1448 N N . ARG A 1 197 ? 10.293 11.608 18.261 1.00 69.75 197 ARG A N 1
ATOM 1449 C CA . ARG A 1 197 ? 11.575 11.951 18.864 1.00 69.75 197 ARG A CA 1
ATOM 1450 C C . ARG A 1 197 ? 12.360 12.945 18.012 1.00 69.75 197 ARG A C 1
ATOM 1452 O O . ARG A 1 197 ? 12.945 13.862 18.564 1.00 69.75 197 ARG A O 1
ATOM 1459 N N . LEU A 1 198 ? 12.350 12.775 16.694 1.00 66.12 198 LEU A N 1
ATOM 1460 C CA . LEU A 1 198 ? 13.036 13.629 15.728 1.00 66.12 198 LEU A CA 1
ATOM 1461 C C . LEU A 1 198 ? 12.269 14.931 15.473 1.00 66.12 198 LEU A C 1
ATOM 1463 O O . LEU A 1 198 ? 12.890 15.978 15.361 1.00 66.12 198 LEU A O 1
ATOM 1467 N N . LEU A 1 199 ? 10.935 14.880 15.404 1.00 73.12 199 LEU A N 1
ATOM 1468 C CA . LEU A 1 199 ? 10.099 16.055 15.129 1.00 73.12 199 LEU A CA 1
ATOM 1469 C C . LEU A 1 199 ? 10.005 17.022 16.314 1.00 73.12 199 LEU A C 1
ATOM 1471 O O . LEU A 1 199 ? 9.916 18.228 16.105 1.00 73.12 199 LEU A O 1
ATOM 1475 N N . TYR A 1 200 ? 10.003 16.495 17.540 1.00 79.94 200 TYR A N 1
ATOM 1476 C CA . TYR A 1 200 ? 9.794 17.278 18.764 1.00 79.94 200 TYR A CA 1
ATOM 1477 C C . TYR A 1 200 ? 10.944 17.151 19.765 1.00 79.94 200 TYR A C 1
ATOM 1479 O O . TYR A 1 200 ? 10.796 17.536 20.924 1.00 79.94 200 TYR A O 1
ATOM 1487 N N . GLU A 1 201 ? 12.072 16.572 19.344 1.00 82.25 201 GLU A N 1
ATOM 1488 C CA . GLU A 1 201 ? 13.290 16.425 20.155 1.00 82.25 201 GLU A CA 1
ATOM 1489 C C . GLU A 1 201 ? 13.017 15.807 21.539 1.00 82.25 201 GLU A C 1
ATOM 1491 O O . GLU A 1 201 ? 13.569 16.211 22.572 1.00 82.25 201 GLU A O 1
ATOM 1496 N N . LEU A 1 202 ? 12.104 14.832 21.591 1.00 82.81 202 LEU A N 1
ATOM 1497 C CA . LEU A 1 202 ? 11.755 14.161 22.839 1.00 82.81 202 LEU A CA 1
ATOM 1498 C C . LEU A 1 202 ? 12.958 13.357 23.352 1.00 82.81 202 LEU A C 1
ATOM 1500 O O . LEU A 1 202 ? 13.699 12.721 22.606 1.00 82.81 202 LEU A O 1
ATOM 1504 N N . THR A 1 203 ? 13.168 13.346 24.661 1.00 88.19 203 THR A N 1
ATOM 1505 C CA . THR A 1 203 ? 14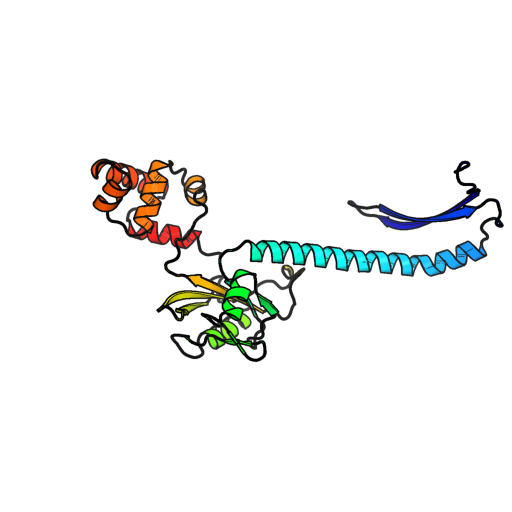.134 12.419 25.265 1.00 88.19 203 THR A CA 1
ATOM 1506 C C . THR A 1 203 ? 13.558 10.997 25.289 1.00 88.19 203 THR A C 1
ATOM 1508 O O . THR A 1 203 ? 12.337 10.825 25.261 1.00 88.19 203 THR A O 1
ATOM 1511 N N . PRO A 1 204 ? 14.384 9.944 25.437 1.00 83.44 204 PRO A N 1
ATOM 1512 C CA . PRO A 1 204 ? 13.879 8.572 25.548 1.00 83.44 204 PRO A CA 1
ATOM 1513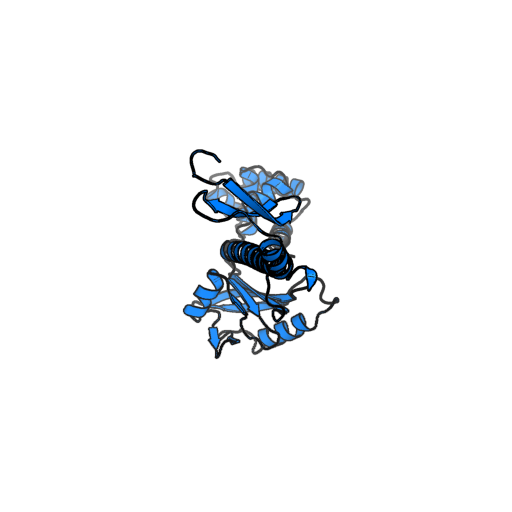 C C . PRO A 1 204 ? 12.893 8.352 26.708 1.00 83.44 204 PRO A C 1
ATOM 1515 O O . PRO A 1 204 ? 12.071 7.443 26.661 1.00 83.44 204 PRO A O 1
ATOM 1518 N N . ALA A 1 205 ? 12.987 9.136 27.787 1.00 87.12 205 ALA A N 1
ATOM 1519 C CA . ALA A 1 205 ? 12.036 9.073 28.900 1.00 87.12 205 ALA A CA 1
ATOM 1520 C C . ALA A 1 205 ? 10.703 9.760 28.557 1.00 87.12 205 ALA A C 1
ATOM 1522 O O . ALA A 1 205 ? 9.640 9.221 28.850 1.00 87.12 205 ALA A O 1
ATOM 1523 N N . GLU A 1 206 ? 10.757 10.918 27.896 1.00 89.88 206 GLU A N 1
ATOM 1524 C CA . GLU A 1 206 ? 9.573 11.648 27.425 1.00 89.88 206 GLU A CA 1
ATOM 1525 C C . GLU A 1 206 ? 8.807 10.859 26.359 1.00 89.88 206 GLU A C 1
ATOM 1527 O O . GLU A 1 206 ? 7.586 10.772 26.445 1.00 89.88 206 GLU A O 1
ATOM 1532 N N . GLN A 1 207 ? 9.516 10.220 25.422 1.00 86.19 207 GLN A N 1
ATOM 1533 C CA . GLN A 1 207 ? 8.933 9.356 24.392 1.00 86.19 207 GLN A CA 1
ATOM 1534 C C . GLN A 1 207 ? 8.134 8.200 25.011 1.00 86.19 207 GLN A C 1
ATOM 1536 O O . GLN A 1 207 ? 6.969 8.011 24.677 1.00 86.19 207 GLN A O 1
ATOM 1541 N N . ARG A 1 208 ? 8.715 7.485 25.983 1.00 87.25 208 ARG A N 1
ATOM 1542 C CA . ARG A 1 208 ? 8.027 6.389 26.688 1.00 87.25 208 ARG A CA 1
ATOM 1543 C C . ARG A 1 208 ? 6.770 6.865 27.417 1.00 87.25 208 ARG A C 1
ATOM 1545 O O . ARG A 1 208 ? 5.745 6.193 27.393 1.00 87.25 208 ARG A O 1
ATOM 1552 N N . VAL A 1 209 ? 6.825 8.036 28.057 1.00 90.94 209 VAL A N 1
ATOM 1553 C CA . VAL A 1 209 ? 5.637 8.629 28.694 1.00 90.94 209 VAL A CA 1
ATOM 1554 C C . VAL A 1 209 ? 4.590 9.009 27.645 1.00 90.94 209 VAL A C 1
ATOM 1556 O O . VAL A 1 209 ? 3.411 8.737 27.854 1.00 90.94 209 VAL A O 1
ATOM 1559 N N . PHE A 1 210 ? 4.997 9.605 26.522 1.00 87.50 210 PHE A N 1
ATOM 1560 C CA . PHE A 1 210 ? 4.107 9.966 25.419 1.00 87.50 210 PHE A CA 1
ATOM 1561 C C . PHE A 1 210 ? 3.394 8.740 24.827 1.00 87.50 210 PHE A C 1
ATOM 1563 O O . PHE A 1 210 ? 2.172 8.765 24.693 1.00 87.50 210 PHE A O 1
ATOM 1570 N N . GLU A 1 211 ? 4.116 7.651 24.555 1.00 85.12 211 GLU A N 1
ATOM 1571 C CA . GLU A 1 211 ? 3.559 6.398 24.023 1.00 85.12 211 GLU A CA 1
ATOM 1572 C C . GLU A 1 211 ? 2.473 5.818 24.937 1.00 85.12 211 GLU A C 1
ATOM 1574 O O . GLU A 1 211 ? 1.370 5.522 24.478 1.00 85.12 211 GLU A O 1
ATOM 1579 N N . LEU A 1 212 ? 2.731 5.748 26.246 1.00 87.44 212 LEU A N 1
ATOM 1580 C CA . LEU A 1 212 ? 1.758 5.224 27.211 1.00 87.44 212 LEU A CA 1
ATOM 1581 C C . LEU A 1 212 ? 0.547 6.159 27.386 1.00 87.44 212 LEU A C 1
ATOM 1583 O O . LEU A 1 212 ? -0.579 5.704 27.588 1.00 87.44 212 LEU A O 1
ATOM 1587 N N . VAL A 1 213 ? 0.740 7.479 27.266 1.00 88.62 213 VAL A N 1
ATOM 1588 C CA . VAL A 1 213 ? -0.366 8.456 27.251 1.00 88.62 213 VAL A CA 1
ATOM 1589 C C . VAL A 1 213 ? -1.247 8.263 26.021 1.00 88.62 213 VAL A C 1
ATOM 1591 O O . VAL A 1 213 ? -2.472 8.272 26.153 1.00 88.62 213 VAL A O 1
ATOM 1594 N N . VAL A 1 214 ? -0.641 8.089 24.843 1.00 82.88 214 VAL A N 1
ATOM 1595 C CA . VAL A 1 214 ? -1.353 7.835 23.581 1.00 82.88 214 VAL A CA 1
ATOM 1596 C C . VAL A 1 214 ? -2.085 6.492 23.625 1.00 82.88 214 VAL A C 1
ATOM 1598 O O . VAL A 1 214 ? -3.212 6.410 23.141 1.00 82.88 214 VAL A O 1
ATOM 1601 N N . GLY A 1 215 ? -1.503 5.485 24.283 1.00 78.75 215 GLY A N 1
ATOM 1602 C CA . GLY A 1 215 ? -2.141 4.201 24.590 1.00 78.75 215 GLY A CA 1
ATOM 1603 C C . GLY A 1 215 ? -3.303 4.283 25.591 1.00 78.75 215 GLY A C 1
ATOM 1604 O O . GLY A 1 215 ? -3.975 3.285 25.834 1.00 78.75 215 GLY A O 1
ATOM 1605 N N . GLY A 1 216 ? -3.577 5.463 26.159 1.00 82.75 216 GLY A N 1
ATOM 1606 C CA . GLY A 1 216 ? -4.709 5.699 27.054 1.00 82.75 216 GLY A CA 1
ATOM 1607 C C . GLY A 1 216 ? -4.446 5.374 28.526 1.00 82.75 216 GLY A C 1
ATOM 1608 O O . GLY A 1 216 ? -5.376 5.445 29.333 1.00 82.75 216 GLY A O 1
ATOM 1609 N N . GLU A 1 217 ? -3.206 5.063 28.912 1.00 87.88 217 GLU A N 1
ATOM 1610 C CA . GLU A 1 217 ? -2.878 4.762 30.306 1.00 87.88 217 GLU A CA 1
ATOM 1611 C C . GLU A 1 217 ? -3.045 5.989 31.211 1.00 87.88 217 GLU A C 1
ATOM 1613 O O . GLU A 1 217 ? -2.882 7.137 30.787 1.00 87.88 217 GLU A O 1
ATOM 1618 N N . LYS A 1 218 ? -3.354 5.772 32.495 1.00 91.44 218 LYS A N 1
ATOM 1619 C CA . LYS A 1 218 ? -3.409 6.844 33.503 1.00 91.44 218 LYS A CA 1
ATOM 1620 C C . LYS A 1 218 ? -2.027 7.054 34.116 1.00 91.44 218 LYS A C 1
ATOM 1622 O O . LYS A 1 218 ? -1.224 6.138 34.189 1.00 91.44 218 LYS A O 1
ATOM 1627 N N . THR A 1 219 ? -1.758 8.245 34.652 1.00 91.62 219 THR A N 1
ATOM 1628 C CA . THR A 1 219 ? -0.460 8.594 35.270 1.00 91.62 219 THR A CA 1
ATOM 1629 C C . THR A 1 219 ? 0.032 7.573 36.304 1.00 91.62 219 THR A C 1
ATOM 1631 O O . THR A 1 219 ? 1.229 7.318 36.377 1.00 91.62 219 THR A O 1
ATOM 1634 N N . ALA A 1 220 ? -0.871 6.992 37.100 1.00 90.06 220 ALA A N 1
ATOM 1635 C CA . ALA A 1 220 ? -0.524 5.980 38.099 1.00 90.06 220 ALA A CA 1
ATOM 1636 C C . ALA A 1 220 ? -0.113 4.634 37.477 1.00 90.06 220 ALA A C 1
ATOM 1638 O O . ALA A 1 220 ? 0.750 3.950 38.023 1.00 90.06 220 ALA A O 1
ATOM 1639 N N . ASP A 1 221 ? -0.706 4.271 36.340 1.00 92.62 221 ASP A N 1
ATOM 1640 C CA . ASP A 1 221 ? -0.367 3.054 35.603 1.00 92.62 221 ASP A CA 1
ATOM 1641 C C . ASP A 1 221 ? 0.955 3.254 34.860 1.00 92.62 221 ASP A C 1
ATOM 1643 O O . ASP A 1 221 ? 1.870 2.466 35.049 1.00 92.62 221 ASP A O 1
ATOM 1647 N N . ILE A 1 222 ? 1.141 4.409 34.212 1.00 92.56 222 ILE A N 1
ATOM 1648 C CA . ILE A 1 222 ? 2.411 4.807 33.582 1.00 92.56 222 ILE A CA 1
ATOM 1649 C C . ILE A 1 222 ? 3.568 4.770 34.587 1.00 92.56 222 ILE A C 1
ATOM 1651 O O . ILE A 1 222 ? 4.646 4.261 34.293 1.00 92.56 222 ILE A O 1
ATOM 1655 N N . ALA A 1 223 ? 3.350 5.311 35.788 1.00 93.81 223 ALA A N 1
ATOM 1656 C CA . ALA A 1 223 ? 4.339 5.306 36.862 1.00 93.81 223 ALA A CA 1
ATOM 1657 C C . ALA A 1 223 ? 4.756 3.875 37.236 1.00 93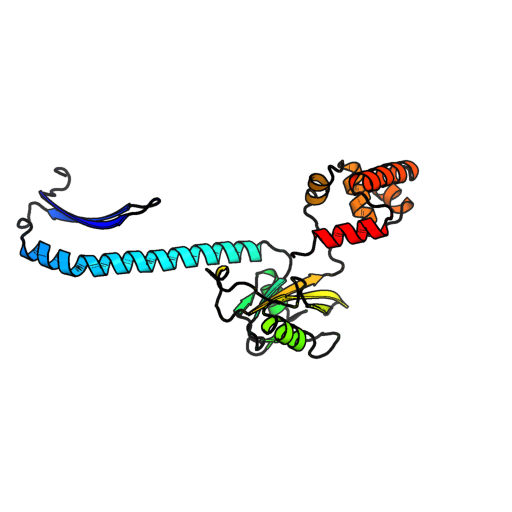.81 223 ALA A C 1
ATOM 1659 O O . ALA A 1 223 ? 5.943 3.596 37.397 1.00 93.81 223 ALA A O 1
ATOM 1660 N N . ARG A 1 224 ? 3.783 2.959 37.303 1.00 92.88 224 ARG A N 1
ATOM 1661 C CA . ARG A 1 224 ? 4.007 1.537 37.576 1.00 92.88 224 ARG A CA 1
ATOM 1662 C C . ARG A 1 224 ? 4.747 0.853 36.430 1.00 92.88 224 ARG A C 1
ATOM 1664 O O . ARG A 1 224 ? 5.744 0.189 36.686 1.00 92.88 224 ARG A O 1
ATOM 1671 N N . THR A 1 225 ? 4.301 1.066 35.193 1.00 90.75 225 THR A N 1
ATOM 1672 C CA . THR A 1 225 ? 4.894 0.507 33.969 1.00 90.75 225 THR A CA 1
ATOM 1673 C C . THR A 1 225 ? 6.356 0.926 33.812 1.00 90.75 225 THR A C 1
ATOM 1675 O O . THR A 1 225 ? 7.197 0.121 33.427 1.00 90.75 225 THR A O 1
ATOM 1678 N N . LEU A 1 226 ? 6.682 2.176 34.153 1.00 90.56 226 LEU A N 1
ATOM 1679 C CA . LEU A 1 226 ? 8.034 2.724 34.023 1.00 90.56 226 LEU A CA 1
ATOM 1680 C C . LEU A 1 226 ? 8.895 2.587 35.290 1.00 90.56 226 LEU A C 1
ATOM 1682 O O . LEU A 1 226 ? 10.069 2.951 35.251 1.00 90.56 226 LEU A O 1
ATOM 1686 N N . GLY A 1 227 ? 8.341 2.097 36.404 1.00 92.19 227 GLY A N 1
ATOM 1687 C CA . GLY A 1 227 ? 9.058 1.974 37.678 1.00 92.19 227 GLY A CA 1
ATOM 1688 C C . GLY A 1 227 ? 9.475 3.316 38.297 1.00 92.19 227 GLY A C 1
ATOM 1689 O O . GLY A 1 227 ? 10.524 3.400 38.933 1.00 92.19 227 GLY A O 1
ATOM 1690 N N . VAL A 1 228 ? 8.687 4.380 38.101 1.00 94.69 228 VAL A N 1
ATOM 1691 C CA . VAL A 1 228 ? 8.982 5.745 38.586 1.00 94.69 228 VAL A CA 1
ATOM 1692 C C . VAL A 1 228 ? 7.844 6.309 39.438 1.00 94.69 228 VAL A C 1
ATOM 1694 O O . VAL A 1 228 ? 6.732 5.791 39.449 1.00 94.69 228 VAL A O 1
ATOM 1697 N N . ALA A 1 229 ? 8.089 7.414 40.145 1.00 94.44 229 ALA A N 1
ATOM 1698 C CA . ALA A 1 229 ? 7.046 8.083 40.917 1.00 94.44 229 ALA A CA 1
ATOM 1699 C C . ALA A 1 229 ? 6.009 8.791 40.006 1.00 94.44 229 ALA A C 1
ATOM 1701 O O . ALA A 1 229 ? 6.375 9.359 38.971 1.00 94.44 229 ALA A O 1
ATOM 1702 N N . PRO A 1 230 ? 4.722 8.883 40.405 1.00 93.44 230 PRO A N 1
ATOM 1703 C CA . PRO A 1 230 ? 3.708 9.639 39.656 1.00 93.44 230 PRO A CA 1
ATOM 1704 C C . PRO A 1 230 ? 4.027 11.134 39.483 1.00 93.44 230 PRO A C 1
ATOM 1706 O O . PRO A 1 230 ? 3.512 11.784 38.573 1.00 93.44 230 PRO A O 1
ATOM 1709 N N . SER A 1 231 ? 4.841 11.717 40.367 1.00 92.44 231 SER A N 1
ATOM 1710 C CA . SER A 1 231 ? 5.386 13.074 40.207 1.00 92.44 231 SER A CA 1
ATOM 1711 C C . SER A 1 231 ? 6.338 13.159 39.012 1.00 92.44 231 SER A C 1
ATOM 1713 O O . SER A 1 231 ? 6.190 14.058 38.192 1.00 92.44 231 SER A O 1
ATOM 1715 N N . THR A 1 232 ? 7.234 12.184 38.850 1.00 91.62 232 THR A N 1
ATOM 1716 C CA . THR A 1 232 ? 8.175 12.095 37.724 1.00 91.62 232 THR A CA 1
ATOM 1717 C C . THR A 1 232 ? 7.445 11.981 36.387 1.00 91.62 232 THR A C 1
ATOM 1719 O O . THR A 1 232 ? 7.787 12.683 35.436 1.00 91.62 232 THR A O 1
ATOM 1722 N N . VAL A 1 233 ? 6.375 11.178 36.320 1.00 94.31 233 VAL A N 1
ATOM 1723 C CA . VAL A 1 233 ? 5.522 11.097 35.118 1.00 94.31 233 VAL A CA 1
ATOM 1724 C C . VAL A 1 233 ? 4.896 12.454 34.790 1.00 94.31 233 VAL A C 1
ATOM 1726 O O . VAL A 1 233 ? 4.898 12.861 33.631 1.00 94.31 233 VAL A O 1
ATOM 1729 N N . ARG A 1 234 ? 4.392 13.185 35.796 1.00 92.75 234 ARG A N 1
ATOM 1730 C CA . ARG A 1 234 ? 3.833 14.536 35.601 1.00 92.75 234 ARG A CA 1
ATOM 1731 C C . ARG A 1 234 ? 4.878 15.519 35.074 1.00 92.75 234 ARG A C 1
ATOM 1733 O O . ARG A 1 234 ? 4.567 16.278 34.162 1.00 92.75 234 ARG A O 1
ATOM 1740 N N . SER A 1 235 ? 6.106 15.473 35.590 1.00 93.44 235 SER A N 1
ATOM 1741 C CA . SER A 1 235 ? 7.209 16.310 35.105 1.00 93.44 235 SER A CA 1
ATOM 1742 C C . SER A 1 235 ? 7.582 16.001 33.653 1.00 93.44 235 SER A C 1
ATOM 1744 O O . SER A 1 235 ? 7.756 16.928 32.867 1.00 93.44 235 SER A O 1
AT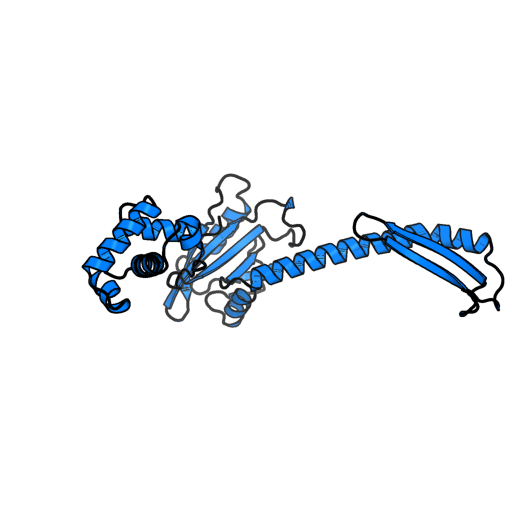OM 1746 N N . HIS A 1 236 ? 7.663 14.723 33.267 1.00 93.12 236 HIS A N 1
ATOM 1747 C CA . HIS A 1 236 ? 7.890 14.349 31.866 1.00 93.12 236 HIS A CA 1
ATOM 1748 C C . HIS A 1 236 ? 6.737 14.791 30.961 1.00 93.12 236 HIS A C 1
ATOM 1750 O O . HIS A 1 236 ? 6.986 15.322 29.885 1.00 93.12 236 HIS A O 1
ATOM 1756 N N . LEU A 1 237 ? 5.487 14.640 31.406 1.00 93.00 237 LEU A N 1
ATOM 1757 C CA . LEU A 1 237 ? 4.315 15.052 30.634 1.00 93.00 237 LEU A CA 1
ATOM 1758 C C . LEU A 1 237 ? 4.292 16.567 30.374 1.00 93.00 237 LEU A C 1
ATOM 1760 O O . LEU A 1 237 ? 3.937 16.987 29.278 1.00 93.00 237 LEU A O 1
ATOM 1764 N N . LEU A 1 238 ? 4.710 17.380 31.351 1.00 93.44 238 LEU A N 1
ATOM 1765 C CA . LEU A 1 238 ? 4.825 18.832 31.188 1.00 93.44 238 LEU A CA 1
ATOM 1766 C C . LEU A 1 238 ? 5.835 19.198 30.089 1.00 93.44 238 LEU A C 1
ATOM 1768 O O . LEU A 1 238 ? 5.531 20.015 29.227 1.00 93.44 238 LEU A O 1
ATOM 1772 N N . LYS A 1 239 ? 7.000 18.540 30.079 1.00 93.12 239 LYS A N 1
ATOM 1773 C CA . LYS A 1 239 ? 8.016 18.737 29.034 1.00 93.12 239 LYS A CA 1
ATOM 1774 C C . LYS A 1 239 ? 7.534 18.269 27.664 1.00 93.12 239 LYS A C 1
ATOM 1776 O O . LYS A 1 239 ? 7.821 18.909 26.662 1.00 93.12 239 LYS A O 1
ATOM 1781 N N . VAL A 1 240 ? 6.774 17.173 27.610 1.00 90.69 240 VAL A N 1
ATOM 1782 C CA . VAL A 1 240 ? 6.142 16.706 26.367 1.00 90.69 240 VAL A CA 1
ATOM 1783 C C . VAL A 1 240 ? 5.153 17.750 25.844 1.00 90.69 240 VAL A C 1
ATOM 1785 O O . VAL A 1 240 ? 5.169 18.048 24.654 1.00 90.69 240 VAL A O 1
ATOM 1788 N N . PHE A 1 241 ? 4.323 18.342 26.705 1.00 91.94 241 PHE A N 1
ATOM 1789 C CA . PHE A 1 241 ? 3.409 19.422 26.320 1.00 91.94 241 PHE A CA 1
ATOM 1790 C C . PHE A 1 241 ? 4.144 20.645 25.773 1.00 91.94 241 PHE A C 1
ATOM 1792 O O . PHE A 1 241 ? 3.784 21.142 24.708 1.00 91.94 241 PHE A O 1
ATOM 1799 N N . GLU A 1 242 ? 5.205 21.073 26.453 1.00 90.06 242 GLU A N 1
ATOM 1800 C CA . GLU A 1 242 ? 6.053 22.186 26.022 1.00 90.06 242 GLU A CA 1
ATOM 1801 C C . GLU A 1 242 ? 6.676 21.924 24.644 1.00 90.06 242 GLU A C 1
ATOM 1803 O O . GLU A 1 242 ? 6.514 22.728 23.729 1.00 90.06 242 GLU A O 1
ATOM 1808 N N . LYS A 1 243 ? 7.298 20.755 24.457 1.00 86.62 243 LYS A N 1
ATOM 1809 C CA . LYS A 1 243 ? 7.967 20.384 23.201 1.00 86.62 243 LYS A CA 1
ATOM 1810 C C . LYS A 1 243 ? 7.013 20.168 22.030 1.00 86.62 243 LYS A C 1
ATOM 1812 O O . LYS A 1 243 ? 7.378 20.413 20.888 1.00 86.62 243 LYS A O 1
ATOM 1817 N N . THR A 1 244 ? 5.793 19.706 22.296 1.00 81.31 244 THR A N 1
ATOM 1818 C CA . THR A 1 244 ? 4.786 19.442 21.252 1.00 81.31 244 THR A CA 1
ATOM 1819 C C . THR A 1 244 ? 3.845 20.621 20.995 1.00 81.31 244 THR A C 1
ATOM 1821 O O . THR A 1 244 ? 3.029 20.557 20.074 1.00 81.31 244 THR A O 1
ATOM 1824 N N . GLY A 1 245 ? 3.914 21.680 21.810 1.00 84.62 245 GLY A N 1
ATOM 1825 C CA . GLY A 1 245 ? 2.980 22.808 21.759 1.00 84.62 245 GLY A CA 1
ATOM 1826 C C . GLY A 1 245 ? 1.530 22.418 22.072 1.00 84.62 245 GLY A C 1
ATOM 1827 O O . GLY A 1 245 ? 0.598 23.055 21.586 1.00 84.62 245 GLY A O 1
ATOM 1828 N N . ARG A 1 246 ? 1.313 21.334 22.827 1.00 87.94 246 ARG A N 1
ATOM 1829 C CA . ARG A 1 246 ? -0.021 20.822 23.184 1.00 87.94 246 ARG A CA 1
ATOM 1830 C C . ARG A 1 246 ? -0.288 21.032 24.668 1.00 87.94 246 ARG A C 1
ATOM 1832 O O . ARG A 1 246 ? 0.639 21.109 25.461 1.00 87.94 246 ARG A O 1
ATOM 1839 N N . HIS A 1 247 ? -1.560 21.086 25.060 1.00 85.81 247 HIS A N 1
ATOM 1840 C CA . HIS A 1 247 ? -1.930 21.437 26.440 1.00 85.81 247 HIS A CA 1
ATOM 1841 C C . HIS A 1 247 ? -2.723 20.350 27.163 1.00 85.81 247 HIS A C 1
ATOM 1843 O O . HIS A 1 247 ? -2.850 20.388 28.387 1.00 85.81 247 HIS A O 1
ATOM 1849 N N . THR A 1 248 ? -3.251 19.366 26.434 1.00 88.38 248 THR A N 1
ATOM 1850 C CA . THR A 1 248 ? -4.042 18.288 27.025 1.00 88.38 248 THR A CA 1
ATOM 1851 C C . THR A 1 248 ? -3.594 16.916 26.540 1.00 88.38 248 THR A C 1
ATOM 1853 O O . THR A 1 248 ? -3.080 16.751 25.434 1.00 88.38 248 THR A O 1
ATOM 1856 N N . ARG A 1 249 ? -3.840 15.882 27.355 1.00 89.19 249 ARG A N 1
ATOM 1857 C CA . ARG A 1 249 ? -3.601 14.482 26.953 1.00 89.19 249 ARG A CA 1
ATOM 1858 C C . ARG A 1 249 ? -4.364 14.134 25.670 1.00 89.19 249 ARG A C 1
ATOM 1860 O O . ARG A 1 249 ? -3.834 13.431 24.820 1.00 89.19 249 ARG A O 1
ATOM 1867 N N . GLY A 1 250 ? -5.581 14.665 25.517 1.00 82.81 250 GLY A N 1
ATOM 1868 C CA . GLY A 1 250 ? -6.384 14.492 24.308 1.00 82.81 250 GLY A CA 1
ATOM 1869 C C . GLY A 1 250 ? -5.730 15.101 23.067 1.00 82.81 250 GLY A C 1
ATOM 1870 O O . GLY A 1 250 ? -5.835 14.529 21.986 1.00 82.81 250 GLY A O 1
ATOM 1871 N N . ASP A 1 251 ? -5.003 16.207 23.216 1.00 83.94 251 ASP A N 1
ATOM 1872 C CA . ASP A 1 251 ? -4.261 16.816 22.110 1.00 83.94 251 ASP A CA 1
ATOM 1873 C C . ASP A 1 251 ? -3.045 15.985 21.698 1.00 83.94 251 ASP A C 1
ATOM 1875 O O . ASP A 1 251 ? -2.758 15.898 20.510 1.00 83.94 251 ASP A O 1
ATOM 1879 N N . LEU A 1 252 ? -2.373 15.315 22.641 1.00 82.00 252 LEU A N 1
ATOM 1880 C CA . LEU A 1 252 ? -1.293 14.369 22.321 1.00 82.00 252 LEU A CA 1
ATOM 1881 C C . LEU A 1 252 ? -1.818 13.147 21.552 1.00 82.00 252 LEU A C 1
ATOM 1883 O O . LEU A 1 252 ? -1.179 12.695 20.605 1.00 82.00 252 LEU A O 1
ATOM 1887 N N . VAL A 1 253 ? -3.013 12.659 21.905 1.00 80.81 253 VAL A N 1
ATOM 1888 C CA . VAL A 1 253 ? -3.701 11.582 21.168 1.00 80.81 253 VAL A CA 1
ATOM 1889 C C . VAL A 1 253 ? -4.118 12.034 19.763 1.00 80.81 253 VAL A C 1
ATOM 1891 O O . VAL A 1 253 ? -4.082 11.246 18.822 1.00 80.81 253 VAL A O 1
ATOM 1894 N N . LYS A 1 254 ? -4.528 13.295 19.586 1.00 72.44 254 LYS A N 1
ATOM 1895 C CA . LYS A 1 254 ? -4.807 13.847 18.249 1.00 72.44 254 LYS A CA 1
ATOM 1896 C C . LYS A 1 254 ? -3.527 13.993 17.431 1.00 72.44 254 LYS A C 1
ATOM 1898 O O . LYS A 1 254 ? -3.505 13.580 16.277 1.00 72.44 254 LYS A O 1
ATOM 1903 N N . LEU A 1 255 ? -2.466 14.514 18.046 1.00 73.75 255 LEU A N 1
ATOM 1904 C CA . LEU A 1 255 ? -1.170 14.723 17.410 1.00 73.75 255 LEU A CA 1
ATOM 1905 C C . LEU A 1 255 ? -0.580 13.415 16.863 1.00 73.75 255 LEU A C 1
ATOM 1907 O O . LEU A 1 255 ? -0.106 13.388 15.731 1.00 73.75 255 LEU A O 1
ATOM 1911 N N . SER A 1 256 ? -0.662 12.312 17.614 1.00 69.25 256 SER A N 1
ATOM 1912 C CA . SER A 1 256 ? -0.179 11.013 17.122 1.00 69.25 256 SER A CA 1
ATOM 1913 C C . SER A 1 256 ? -0.960 10.517 15.897 1.00 69.25 256 SER A C 1
ATOM 1915 O O . SER A 1 256 ? -0.384 9.917 14.989 1.00 69.25 256 SER A O 1
ATOM 1917 N N . ARG A 1 257 ? -2.264 10.810 15.814 1.00 63.19 257 ARG A N 1
ATOM 1918 C CA . ARG A 1 257 ? -3.107 10.456 14.658 1.00 63.19 257 ARG A CA 1
ATOM 1919 C C . ARG A 1 257 ? -2.825 11.322 13.431 1.00 63.19 257 ARG A C 1
ATOM 1921 O O . ARG A 1 257 ? -2.899 10.810 12.319 1.00 63.19 257 ARG A O 1
ATOM 1928 N N . GLU A 1 258 ? -2.495 12.597 13.627 1.00 60.53 258 GLU A N 1
ATOM 1929 C CA . GLU A 1 258 ? -2.134 13.531 12.548 1.00 60.53 258 GLU A CA 1
ATOM 1930 C C . GLU A 1 258 ? -0.858 13.097 11.808 1.00 60.53 258 GLU A C 1
ATOM 1932 O O . GLU A 1 258 ? -0.765 13.290 10.602 1.00 60.53 258 GLU A O 1
ATOM 1937 N N . ILE A 1 259 ? 0.091 12.469 12.511 1.00 56.25 259 ILE A N 1
ATOM 1938 C CA . ILE A 1 259 ? 1.389 12.043 11.956 1.00 56.25 259 ILE A CA 1
ATOM 1939 C C . ILE A 1 259 ? 1.342 10.622 11.367 1.00 56.25 259 ILE A C 1
ATOM 1941 O O . ILE A 1 259 ? 2.150 10.281 10.509 1.00 56.25 259 ILE A O 1
ATOM 1945 N N . THR A 1 260 ? 0.394 9.786 11.803 1.00 49.31 260 THR A N 1
ATOM 1946 C CA . THR A 1 260 ? 0.330 8.368 11.397 1.00 49.31 260 THR A CA 1
ATOM 1947 C C . THR A 1 260 ? -0.532 8.120 10.153 1.00 49.31 260 THR A C 1
ATOM 1949 O O . THR A 1 260 ? -0.426 7.070 9.521 1.00 49.31 260 THR A O 1
ATOM 1952 N N . LEU A 1 261 ? -1.389 9.066 9.765 1.00 41.16 261 LEU A N 1
ATOM 1953 C CA . LEU A 1 261 ? -2.139 8.959 8.515 1.00 41.16 261 LEU A CA 1
ATOM 1954 C C . LEU A 1 261 ? -1.235 9.364 7.341 1.00 41.16 261 LEU A C 1
ATOM 1956 O O . LEU A 1 261 ? -0.748 10.494 7.338 1.00 41.16 261 LEU A O 1
ATOM 1960 N N . PRO A 1 262 ? -1.037 8.508 6.321 1.00 36.12 262 PRO A N 1
ATOM 1961 C CA . PRO A 1 262 ? -0.506 8.984 5.055 1.00 36.12 262 PRO A CA 1
ATOM 1962 C C . PRO A 1 262 ? -1.544 9.936 4.441 1.00 36.12 262 PRO A C 1
ATOM 1964 O O . PRO A 1 262 ? -2.611 9.508 3.999 1.00 36.12 262 PRO A O 1
ATOM 1967 N N . GLY A 1 263 ? -1.253 11.234 4.485 1.00 36.44 263 GLY A N 1
ATOM 1968 C CA . GLY A 1 263 ? -1.876 12.269 3.654 1.00 36.44 263 GLY A CA 1
ATOM 1969 C C . GLY A 1 263 ? -0.923 12.758 2.568 1.00 36.44 263 GLY A C 1
ATOM 1970 O O . GLY A 1 263 ? 0.299 12.556 2.723 1.00 36.44 263 GLY A O 1
#

Mean predicted aligned error: 15.16 Å